Protein AF-A0A7J2RDK0-F1 (afdb_monomer_lite)

Structure (mmCIF, N/CA/C/O backbone):
data_AF-A0A7J2RDK0-F1
#
_entry.id   AF-A0A7J2RDK0-F1
#
loop_
_atom_site.group_PDB
_atom_site.id
_atom_site.type_symbol
_atom_site.label_atom_id
_atom_site.label_alt_id
_atom_site.label_comp_id
_atom_site.label_asym_id
_atom_site.label_entity_id
_atom_site.label_seq_id
_atom_site.pdbx_PDB_ins_code
_atom_site.Cartn_x
_atom_site.Cartn_y
_atom_site.Cartn_z
_atom_site.occupancy
_atom_site.B_iso_or_equiv
_atom_site.auth_seq_id
_atom_site.auth_comp_id
_atom_site.auth_asym_id
_atom_site.auth_atom_id
_atom_site.pdbx_PDB_model_num
ATOM 1 N N . MET A 1 1 ? 34.022 -19.713 -45.533 1.00 55.28 1 MET A N 1
ATOM 2 C CA . MET A 1 1 ? 32.962 -18.963 -44.803 1.00 55.28 1 MET A CA 1
ATOM 3 C C . MET A 1 1 ? 32.979 -19.430 -43.354 1.00 55.28 1 MET A C 1
ATOM 5 O O . MET A 1 1 ? 33.128 -20.631 -43.226 1.00 55.28 1 MET A O 1
ATOM 9 N N . ASN A 1 2 ? 32.887 -18.572 -42.313 1.00 54.62 2 ASN A N 1
ATOM 10 C CA . ASN A 1 2 ? 32.094 -18.869 -41.082 1.00 54.62 2 ASN A CA 1
ATOM 11 C C . ASN A 1 2 ? 32.395 -18.131 -39.758 1.00 54.62 2 ASN A C 1
ATOM 13 O O . ASN A 1 2 ? 31.556 -18.245 -38.876 1.00 54.62 2 ASN A O 1
ATOM 17 N N . LYS A 1 3 ? 33.447 -17.323 -39.557 1.00 48.59 3 LYS A N 1
ATOM 18 C CA . LYS A 1 3 ? 33.569 -16.565 -38.278 1.00 48.59 3 LYS A CA 1
ATOM 19 C C . LYS A 1 3 ? 32.987 -15.151 -38.346 1.00 48.59 3 LYS A C 1
ATOM 21 O O . LYS A 1 3 ? 32.128 -14.798 -37.548 1.00 48.59 3 LYS A O 1
ATOM 26 N N . THR A 1 4 ? 33.337 -14.377 -39.368 1.00 53.00 4 THR A N 1
ATOM 27 C CA . THR A 1 4 ? 32.909 -12.973 -39.505 1.00 53.00 4 THR A CA 1
ATOM 28 C C . THR A 1 4 ? 31.396 -12.833 -39.719 1.00 53.00 4 THR A C 1
ATOM 30 O O . THR A 1 4 ? 30.753 -12.042 -39.042 1.00 53.00 4 THR A O 1
ATOM 33 N N . LYS A 1 5 ? 30.779 -13.663 -40.578 1.00 55.56 5 LYS A N 1
ATOM 34 C CA . LYS A 1 5 ? 29.313 -13.659 -40.788 1.00 55.56 5 LYS A CA 1
ATOM 35 C C . LYS A 1 5 ? 28.523 -14.018 -39.520 1.00 55.56 5 LYS A C 1
ATOM 37 O O . LYS A 1 5 ? 27.437 -13.482 -39.328 1.00 55.56 5 LYS A O 1
ATOM 42 N N . LEU A 1 6 ? 29.058 -14.896 -38.666 1.00 55.66 6 LEU A N 1
ATOM 43 C CA . LEU A 1 6 ? 28.417 -15.292 -37.408 1.00 55.66 6 LEU A CA 1
ATOM 44 C C . LEU A 1 6 ? 28.480 -14.153 -36.380 1.00 55.66 6 LEU A C 1
ATOM 46 O O . LEU A 1 6 ? 27.473 -13.829 -35.761 1.00 55.66 6 LEU A O 1
ATOM 50 N N . VAL A 1 7 ? 29.632 -13.482 -36.284 1.00 60.53 7 VAL A N 1
ATOM 51 C CA . VAL A 1 7 ? 29.826 -12.293 -35.440 1.00 60.53 7 VAL A CA 1
ATOM 52 C C . VAL A 1 7 ? 28.889 -11.162 -35.874 1.00 60.53 7 VAL A C 1
ATOM 54 O O . VAL A 1 7 ? 28.137 -10.658 -35.050 1.00 60.53 7 VAL A O 1
ATOM 57 N N . PHE A 1 8 ? 28.822 -10.827 -37.167 1.00 56.91 8 PHE A N 1
ATOM 58 C CA . PHE A 1 8 ? 27.897 -9.799 -37.670 1.00 56.91 8 PHE A CA 1
ATOM 59 C C . PHE A 1 8 ? 26.417 -10.153 -37.454 1.00 56.91 8 PHE A C 1
ATOM 61 O O . PHE A 1 8 ? 25.617 -9.267 -37.156 1.00 56.91 8 PHE A O 1
ATOM 68 N N . LYS A 1 9 ? 26.037 -11.432 -37.575 1.00 56.91 9 LYS A N 1
ATOM 69 C CA . LYS A 1 9 ? 24.666 -11.886 -37.298 1.00 56.91 9 LYS A CA 1
ATOM 70 C C . LYS A 1 9 ? 24.323 -11.747 -35.811 1.00 56.91 9 LYS A C 1
ATOM 72 O O . LYS A 1 9 ? 23.253 -11.235 -35.499 1.00 56.91 9 LYS A O 1
ATOM 77 N N . ASN A 1 10 ? 25.247 -12.111 -34.920 1.00 61.16 10 ASN A N 1
ATOM 78 C CA . ASN A 1 10 ? 25.082 -11.978 -33.470 1.00 61.16 10 ASN A CA 1
ATOM 79 C C . ASN A 1 10 ? 25.040 -10.506 -33.026 1.00 61.16 10 ASN A C 1
ATOM 81 O O . ASN A 1 10 ? 24.170 -10.140 -32.244 1.00 61.16 10 ASN A O 1
ATOM 85 N N . PHE A 1 11 ? 25.892 -9.643 -33.589 1.00 55.75 11 PHE A N 1
ATOM 86 C CA . PHE A 1 11 ? 25.853 -8.197 -33.339 1.00 55.75 11 PHE A CA 1
ATOM 87 C C . PHE A 1 11 ? 24.542 -7.560 -33.812 1.00 55.75 11 PHE A C 1
ATOM 89 O O . PHE A 1 11 ? 23.949 -6.752 -33.101 1.00 55.75 11 PHE A O 1
ATOM 96 N N . LYS A 1 12 ? 24.058 -7.932 -35.003 1.00 55.06 12 LYS A N 1
ATOM 97 C CA . LYS A 1 12 ? 22.795 -7.409 -35.540 1.00 55.06 12 LYS A CA 1
ATOM 98 C C . LYS A 1 12 ? 21.593 -7.858 -34.702 1.00 55.06 12 LYS A C 1
ATOM 100 O O . LYS A 1 12 ? 20.704 -7.046 -34.476 1.00 55.06 12 LYS A O 1
ATOM 105 N N . LEU A 1 13 ? 21.600 -9.103 -34.211 1.00 61.53 13 LEU A N 1
ATOM 106 C CA . LEU A 1 13 ? 20.587 -9.642 -33.294 1.00 61.53 13 LEU A CA 1
ATOM 107 C C . LEU A 1 13 ? 20.572 -8.893 -31.951 1.00 61.53 13 LEU A C 1
ATOM 109 O O . LEU A 1 13 ? 19.517 -8.404 -31.549 1.00 61.53 13 LEU A O 1
ATOM 113 N N . GLN A 1 14 ? 21.739 -8.710 -31.321 1.00 63.31 14 GLN A N 1
ATOM 114 C CA . GLN A 1 14 ? 21.875 -7.941 -30.073 1.00 63.31 14 GLN A CA 1
ATOM 115 C C . GLN A 1 14 ? 21.410 -6.486 -30.234 1.00 63.31 14 GLN A C 1
ATOM 117 O O . GLN A 1 14 ? 20.754 -5.929 -29.356 1.00 63.31 14 GLN A O 1
ATOM 122 N N . PHE A 1 15 ? 21.694 -5.870 -31.384 1.00 65.19 15 PHE A N 1
ATOM 123 C CA . PHE A 1 15 ? 21.261 -4.506 -31.677 1.00 65.19 15 PHE A CA 1
ATOM 124 C C . PHE A 1 15 ? 19.735 -4.392 -31.825 1.00 65.19 15 PHE A C 1
ATOM 126 O O . PHE A 1 15 ? 19.128 -3.474 -31.272 1.00 65.19 15 PHE A O 1
ATOM 133 N N . THR A 1 16 ? 19.094 -5.336 -32.524 1.00 74.19 16 THR A N 1
ATOM 134 C CA . THR A 1 16 ? 17.625 -5.365 -32.655 1.00 74.19 16 THR A CA 1
ATOM 135 C C . THR A 1 16 ? 16.916 -5.640 -31.329 1.00 74.19 16 THR A C 1
ATOM 137 O O . THR A 1 16 ? 15.866 -5.057 -31.060 1.00 74.19 16 THR A O 1
ATOM 140 N N . GLU A 1 17 ? 17.504 -6.475 -30.473 1.00 77.88 17 GLU A N 1
ATOM 141 C CA . GLU A 1 17 ? 16.974 -6.788 -29.143 1.00 77.88 17 GLU A CA 1
ATOM 142 C C . GLU A 1 17 ? 17.035 -5.564 -28.217 1.00 77.88 17 GLU A C 1
ATOM 144 O O . GLU A 1 17 ? 16.026 -5.178 -27.624 1.00 77.88 17 GLU A O 1
ATOM 149 N N . GLN A 1 18 ? 18.168 -4.855 -28.200 1.00 81.94 18 GLN A N 1
ATOM 150 C CA . GLN A 1 18 ? 18.330 -3.619 -27.433 1.00 81.94 18 GLN A CA 1
ATOM 151 C C . GLN A 1 18 ? 17.344 -2.518 -27.863 1.00 81.94 18 GLN A C 1
ATOM 153 O O . GLN A 1 18 ? 16.815 -1.782 -27.024 1.00 81.94 18 GLN A O 1
ATOM 158 N N . GLN A 1 19 ? 17.083 -2.386 -29.167 1.00 84.12 19 GLN A N 1
ATOM 159 C CA . GLN A 1 19 ? 16.097 -1.433 -29.685 1.00 84.12 19 GLN A CA 1
ATOM 160 C C . GLN A 1 19 ? 14.670 -1.788 -29.249 1.00 84.12 19 GLN A C 1
ATOM 162 O O . GLN A 1 19 ? 13.913 -0.894 -28.865 1.00 84.12 19 GLN A O 1
ATOM 167 N N . SER A 1 20 ? 14.323 -3.077 -29.263 1.00 88.56 20 SER A N 1
ATOM 168 C CA . SER A 1 20 ? 13.027 -3.573 -28.790 1.00 88.56 20 SER A CA 1
ATOM 169 C C . SER A 1 20 ? 12.815 -3.276 -27.299 1.00 88.56 20 SER A C 1
ATOM 171 O O . SER A 1 20 ? 11.800 -2.685 -26.923 1.00 88.56 20 SER A O 1
ATOM 173 N N . ILE A 1 21 ? 13.819 -3.570 -26.462 1.00 91.06 21 ILE A N 1
ATOM 174 C CA . ILE A 1 21 ? 13.803 -3.286 -25.017 1.00 91.06 21 ILE A CA 1
ATOM 175 C C . ILE A 1 21 ? 13.585 -1.791 -24.753 1.00 91.06 21 ILE A C 1
ATOM 177 O O . ILE A 1 21 ? 12.704 -1.408 -23.981 1.00 91.06 21 ILE A O 1
ATOM 181 N N . ASN A 1 22 ? 14.354 -0.928 -25.424 1.00 90.81 22 ASN A N 1
ATOM 182 C CA . ASN A 1 22 ? 14.239 0.520 -25.247 1.00 90.81 22 ASN A CA 1
ATOM 183 C C . ASN A 1 22 ? 12.854 1.041 -25.651 1.00 90.81 22 ASN A C 1
ATOM 185 O O . ASN A 1 22 ? 12.295 1.893 -24.958 1.00 90.81 22 ASN A O 1
ATOM 189 N N . ARG A 1 23 ? 12.277 0.514 -26.740 1.00 92.94 23 ARG A N 1
ATOM 190 C CA . ARG A 1 23 ? 10.922 0.870 -27.173 1.00 92.94 23 ARG A CA 1
ATOM 191 C C . ARG A 1 23 ? 9.878 0.474 -26.128 1.00 92.94 23 ARG A C 1
ATOM 193 O O . ARG A 1 23 ? 9.060 1.316 -25.762 1.00 92.94 23 ARG A O 1
ATOM 200 N N . ARG A 1 24 ? 9.955 -0.748 -25.590 1.00 95.38 24 ARG A N 1
ATOM 201 C CA . ARG A 1 24 ? 9.033 -1.216 -24.544 1.00 95.38 24 ARG A CA 1
ATOM 202 C C . ARG A 1 24 ? 9.137 -0.377 -23.270 1.00 95.38 24 ARG A C 1
ATOM 204 O O . ARG A 1 24 ? 8.117 -0.004 -22.705 1.00 95.38 24 ARG A O 1
ATOM 211 N N . ILE A 1 25 ? 10.347 0.003 -22.853 1.00 94.19 25 ILE A N 1
ATOM 212 C CA . ILE A 1 25 ? 10.546 0.889 -21.691 1.00 94.19 25 ILE A CA 1
ATOM 213 C C . ILE A 1 25 ? 9.884 2.258 -21.911 1.00 94.19 25 ILE A C 1
ATOM 215 O O . ILE A 1 25 ? 9.277 2.794 -20.987 1.00 94.19 25 ILE A O 1
ATOM 219 N N . ILE A 1 26 ? 9.970 2.835 -23.116 1.00 93.69 26 ILE A N 1
ATOM 220 C CA . ILE A 1 26 ? 9.307 4.113 -23.433 1.00 93.69 26 ILE A CA 1
ATOM 221 C C . ILE A 1 26 ? 7.782 3.983 -23.323 1.00 93.69 26 ILE A C 1
ATOM 223 O O . ILE A 1 26 ? 7.129 4.879 -22.788 1.00 93.69 26 ILE A O 1
ATOM 227 N N . GLU A 1 27 ? 7.214 2.882 -23.812 1.00 94.56 27 GLU A N 1
ATOM 228 C CA . GLU A 1 27 ? 5.778 2.596 -23.711 1.00 94.56 27 GLU A CA 1
ATOM 229 C C . GLU A 1 27 ? 5.349 2.435 -22.245 1.00 94.56 27 GLU A C 1
ATOM 231 O O . GLU A 1 27 ? 4.444 3.134 -21.797 1.00 94.56 27 GLU A O 1
ATOM 236 N N . LEU A 1 28 ? 6.084 1.642 -21.461 1.00 95.06 28 LEU A N 1
ATOM 237 C CA . LEU A 1 28 ? 5.843 1.446 -20.027 1.00 95.06 28 LEU A CA 1
ATOM 238 C C . LEU A 1 28 ? 5.907 2.754 -19.226 1.00 95.06 28 LEU A C 1
ATOM 240 O O . LEU A 1 28 ? 5.077 2.992 -18.352 1.00 95.06 28 LEU A O 1
ATOM 244 N N . LYS A 1 29 ? 6.854 3.647 -19.537 1.00 93.12 29 LYS A N 1
ATOM 245 C CA . LYS A 1 29 ? 6.918 4.975 -18.904 1.00 93.12 29 LYS A CA 1
ATOM 246 C C . LYS A 1 29 ? 5.670 5.810 -19.195 1.00 93.12 29 LYS A C 1
ATOM 248 O O . LYS A 1 29 ? 5.183 6.495 -18.301 1.00 93.12 29 LYS A O 1
ATOM 253 N N . LYS A 1 30 ? 5.136 5.743 -20.419 1.00 91.69 30 LYS A N 1
ATOM 254 C CA . LYS A 1 30 ? 3.881 6.424 -20.781 1.00 91.69 30 LYS A CA 1
ATOM 255 C C . LYS A 1 30 ? 2.670 5.801 -20.093 1.00 91.69 30 LYS A C 1
ATOM 257 O O . LYS A 1 30 ? 1.781 6.535 -19.685 1.00 91.69 30 LYS A O 1
ATOM 262 N N . GLU A 1 31 ? 2.628 4.477 -19.956 1.00 92.06 31 GLU A N 1
ATOM 263 C CA . GLU A 1 31 ? 1.584 3.793 -19.181 1.00 92.06 31 GLU A CA 1
ATOM 264 C C . GLU A 1 31 ? 1.624 4.244 -17.711 1.00 92.06 31 GLU A C 1
ATOM 266 O O . GLU A 1 31 ? 0.595 4.581 -17.129 1.00 92.06 31 GLU A O 1
ATOM 271 N N . PHE A 1 32 ? 2.825 4.339 -17.129 1.00 90.88 32 PHE A N 1
ATOM 272 C CA . PHE A 1 32 ? 3.013 4.747 -15.739 1.00 90.88 32 PHE A CA 1
ATOM 273 C C . PHE A 1 32 ? 2.443 6.140 -15.437 1.00 90.88 32 PHE A C 1
ATOM 275 O O . PHE A 1 32 ? 1.763 6.318 -14.426 1.00 90.88 32 PHE A O 1
ATOM 282 N N . THR A 1 33 ? 2.680 7.124 -16.311 1.00 86.25 33 THR A N 1
ATOM 283 C CA . THR A 1 33 ? 2.221 8.509 -16.098 1.00 86.25 33 THR A CA 1
ATOM 284 C C . THR A 1 33 ? 0.702 8.672 -16.175 1.00 86.25 33 THR A C 1
ATOM 286 O O . THR A 1 33 ? 0.181 9.700 -15.747 1.00 86.25 33 THR A O 1
ATOM 289 N N . GLN A 1 34 ? -0.023 7.665 -16.673 1.00 86.62 34 GLN A N 1
ATOM 290 C CA . GLN A 1 34 ? -1.487 7.659 -16.721 1.00 86.62 34 GLN A CA 1
ATOM 291 C C . GLN A 1 34 ? -2.131 7.163 -15.418 1.00 86.62 34 GLN A C 1
ATOM 293 O O . GLN A 1 34 ? -3.340 7.323 -15.233 1.00 86.62 34 GLN A O 1
ATOM 298 N N . PHE A 1 35 ? -1.369 6.547 -14.509 1.00 84.88 35 PHE A N 1
ATOM 299 C CA . PHE A 1 35 ? -1.933 5.996 -13.281 1.00 84.88 35 PHE A CA 1
ATOM 300 C C . PHE A 1 35 ? -2.123 7.044 -12.182 1.00 84.88 35 PHE A C 1
ATOM 302 O O . PHE A 1 35 ? -1.279 7.902 -11.931 1.00 84.88 35 PHE A O 1
ATOM 309 N N . THR A 1 36 ? -3.228 6.907 -11.450 1.00 72.62 36 THR A N 1
ATOM 310 C CA . THR A 1 36 ? -3.443 7.575 -10.163 1.00 72.62 36 THR A CA 1
ATOM 311 C C . THR A 1 36 ? -2.815 6.762 -9.029 1.00 72.62 36 THR A C 1
ATOM 313 O O . THR A 1 36 ? -2.697 5.539 -9.118 1.00 72.62 36 THR A O 1
ATOM 316 N N . SER A 1 37 ? -2.488 7.417 -7.909 1.00 67.75 37 SER A N 1
ATOM 317 C CA . SER A 1 37 ? -1.852 6.799 -6.727 1.00 67.75 37 SER A CA 1
ATOM 318 C C . SER A 1 37 ? -2.633 5.640 -6.084 1.00 67.75 37 SER A C 1
ATOM 320 O O . SER A 1 37 ? -2.096 4.930 -5.237 1.00 67.75 37 SER A O 1
ATOM 322 N N . SER A 1 38 ? -3.891 5.441 -6.474 1.00 70.50 38 SER A N 1
ATOM 323 C CA . SER A 1 38 ? -4.773 4.371 -6.008 1.00 70.50 38 SER A CA 1
ATOM 324 C C . SER A 1 38 ? -4.600 3.030 -6.731 1.00 70.50 38 SER A C 1
ATOM 326 O O . SER A 1 38 ? -5.209 2.060 -6.300 1.00 70.50 38 SER A O 1
ATOM 328 N N . ARG A 1 39 ? -3.813 2.951 -7.815 1.00 82.44 39 ARG A N 1
ATOM 329 C CA . ARG A 1 39 ? -3.640 1.735 -8.641 1.00 82.44 39 ARG A CA 1
ATOM 330 C C . ARG A 1 39 ? -2.263 1.094 -8.448 1.00 82.44 39 ARG A C 1
ATOM 332 O O . ARG A 1 39 ? -1.512 0.908 -9.408 1.00 82.44 39 ARG A O 1
ATOM 339 N N . ILE A 1 40 ? -1.909 0.781 -7.206 1.00 90.19 40 ILE A N 1
ATOM 340 C CA . ILE A 1 40 ? -0.545 0.384 -6.830 1.00 90.19 40 ILE A CA 1
ATOM 341 C C . ILE A 1 40 ? -0.087 -0.885 -7.549 1.00 90.19 40 ILE A C 1
ATOM 343 O O . ILE A 1 40 ? 1.051 -0.930 -8.000 1.00 90.19 40 ILE A O 1
ATOM 347 N N . GLY A 1 41 ? -0.941 -1.894 -7.701 1.00 91.12 41 GLY A N 1
ATOM 348 C CA . GLY A 1 41 ? -0.590 -3.148 -8.362 1.00 91.12 41 GLY A CA 1
ATOM 349 C C . GLY A 1 41 ? -0.292 -2.977 -9.845 1.00 91.12 41 GLY A C 1
ATOM 350 O O . GLY A 1 41 ? 0.649 -3.577 -10.362 1.00 91.12 41 GLY A O 1
ATOM 351 N N . LEU A 1 42 ? -1.024 -2.093 -10.530 1.00 90.69 42 LEU A N 1
ATOM 352 C CA . LEU A 1 42 ? -0.724 -1.733 -11.918 1.00 90.69 42 LEU A CA 1
ATOM 353 C C . LEU A 1 42 ? 0.595 -0.967 -12.020 1.00 90.69 42 LEU A C 1
ATOM 355 O O . LEU A 1 42 ? 1.439 -1.317 -12.844 1.00 90.69 42 LEU A O 1
ATOM 359 N N . MET A 1 43 ? 0.800 0.017 -11.141 1.00 93.88 43 MET A N 1
ATOM 360 C CA . MET A 1 43 ? 2.062 0.752 -11.061 1.00 93.88 43 MET A CA 1
ATOM 361 C C . MET A 1 43 ? 3.233 -0.201 -10.793 1.00 93.88 43 MET A C 1
ATOM 363 O O . MET A 1 43 ? 4.246 -0.124 -11.478 1.00 93.88 43 MET A O 1
ATOM 367 N N . TYR A 1 44 ? 3.085 -1.132 -9.848 1.00 95.56 44 TYR A N 1
ATOM 368 C CA . TYR A 1 44 ? 4.102 -2.125 -9.517 1.00 95.56 44 TYR A CA 1
ATOM 369 C C . TYR A 1 44 ? 4.450 -2.989 -10.723 1.00 95.56 44 TYR A C 1
ATOM 371 O O . TYR A 1 44 ? 5.627 -3.079 -11.049 1.00 95.56 44 TYR A O 1
ATOM 379 N N . ARG A 1 45 ? 3.460 -3.549 -11.431 1.00 95.00 45 ARG A N 1
ATOM 380 C CA . ARG A 1 45 ? 3.708 -4.370 -12.630 1.00 95.00 45 ARG A CA 1
ATOM 381 C C . ARG A 1 45 ? 4.517 -3.622 -13.687 1.00 95.00 45 ARG A C 1
ATOM 383 O O . ARG A 1 45 ? 5.485 -4.172 -14.203 1.00 95.00 45 ARG A O 1
ATOM 390 N N . VAL A 1 46 ? 4.161 -2.367 -13.959 1.00 95.44 46 VAL A N 1
ATOM 391 C CA . VAL A 1 46 ? 4.871 -1.530 -14.936 1.00 95.44 46 VAL A CA 1
ATOM 392 C C . VAL A 1 46 ? 6.296 -1.219 -14.479 1.00 95.44 46 VAL A C 1
ATOM 394 O O . VAL A 1 46 ? 7.241 -1.399 -15.245 1.00 95.44 46 VAL A O 1
ATOM 397 N N . LEU A 1 47 ? 6.481 -0.788 -13.228 1.00 95.56 47 LEU A N 1
ATOM 398 C CA . LEU A 1 47 ? 7.811 -0.468 -12.699 1.00 95.56 47 LEU A CA 1
ATOM 399 C C . LEU A 1 47 ? 8.715 -1.704 -12.611 1.00 95.56 47 LEU A C 1
ATOM 401 O O . LEU A 1 47 ? 9.902 -1.622 -12.917 1.00 95.56 47 LEU A O 1
ATOM 405 N N . ASP A 1 48 ? 8.160 -2.842 -12.208 1.00 97.00 48 ASP A N 1
ATOM 406 C CA . ASP A 1 48 ? 8.863 -4.116 -12.117 1.00 97.00 48 ASP A CA 1
ATOM 407 C C . ASP A 1 48 ? 9.284 -4.633 -13.502 1.00 97.00 48 ASP A C 1
ATOM 409 O O . ASP A 1 48 ? 10.409 -5.104 -13.670 1.00 97.00 48 ASP A O 1
ATOM 413 N N . GLU A 1 49 ? 8.436 -4.465 -14.523 1.00 96.94 49 GLU A N 1
ATOM 414 C CA . GLU A 1 49 ? 8.797 -4.777 -15.909 1.00 96.94 49 GLU A CA 1
ATOM 415 C C . GLU A 1 49 ? 9.937 -3.876 -16.411 1.00 96.94 49 GLU A C 1
ATOM 417 O O . GLU A 1 49 ? 10.907 -4.382 -16.976 1.00 96.94 49 GLU A O 1
ATOM 422 N N . ILE A 1 50 ? 9.892 -2.562 -16.139 1.00 95.88 50 ILE A N 1
ATOM 423 C CA . ILE A 1 50 ? 10.997 -1.646 -16.481 1.00 95.88 50 ILE A CA 1
ATOM 424 C C . ILE A 1 50 ? 12.302 -2.112 -15.826 1.00 95.88 50 ILE A C 1
ATOM 426 O O . ILE A 1 50 ? 13.335 -2.169 -16.496 1.00 95.88 50 ILE A O 1
ATOM 430 N N . VAL A 1 51 ? 12.271 -2.458 -14.534 1.00 96.50 51 VAL A N 1
ATOM 431 C CA . VAL A 1 51 ? 13.456 -2.934 -13.804 1.00 96.50 51 VAL A CA 1
ATOM 432 C C . VAL A 1 51 ? 14.000 -4.215 -14.430 1.00 96.50 51 VAL A C 1
ATOM 434 O O . VAL A 1 51 ? 15.194 -4.268 -14.726 1.00 96.50 51 VAL A O 1
ATOM 437 N N . ARG A 1 52 ? 13.147 -5.210 -14.707 1.00 96.50 52 ARG A N 1
ATOM 438 C CA . ARG A 1 52 ? 13.560 -6.471 -15.345 1.00 96.50 52 ARG A CA 1
ATOM 439 C C . ARG A 1 52 ? 14.183 -6.244 -16.723 1.00 96.50 52 ARG A C 1
ATOM 441 O O . ARG A 1 52 ? 15.241 -6.797 -17.012 1.00 96.50 52 ARG A O 1
ATOM 448 N N . LEU A 1 53 ? 13.584 -5.387 -17.548 1.00 95.62 53 LEU A N 1
ATOM 449 C CA . LEU A 1 53 ? 14.114 -5.027 -18.867 1.00 95.62 53 LEU A CA 1
ATOM 450 C C . LEU A 1 53 ? 15.466 -4.307 -18.773 1.00 95.62 53 LEU A C 1
ATOM 452 O O . LEU A 1 53 ? 16.390 -4.602 -19.527 1.00 95.62 53 LEU A O 1
ATOM 456 N N . LYS A 1 54 ? 15.627 -3.389 -17.815 1.00 94.38 54 LYS A N 1
ATOM 457 C CA . LYS A 1 54 ? 16.912 -2.718 -17.576 1.00 94.38 54 LYS A CA 1
ATOM 458 C C . LYS A 1 54 ? 17.975 -3.695 -17.083 1.00 94.38 54 LYS A C 1
ATOM 460 O O . LYS A 1 54 ? 19.112 -3.598 -17.539 1.00 94.38 54 LYS A O 1
ATOM 465 N N . GLN A 1 55 ? 17.611 -4.655 -16.234 1.00 95.25 55 GLN A N 1
ATOM 466 C CA . GLN A 1 55 ? 18.519 -5.681 -15.711 1.00 95.25 55 GLN A CA 1
ATOM 467 C C . GLN A 1 55 ? 19.093 -6.604 -16.789 1.00 95.25 55 GLN A C 1
ATOM 469 O O . GLN A 1 55 ? 20.230 -7.047 -16.651 1.00 95.25 55 GLN A O 1
ATOM 474 N N . GLN A 1 56 ? 18.376 -6.819 -17.897 1.00 92.31 56 GLN A N 1
ATOM 475 C CA . GLN A 1 56 ? 18.908 -7.550 -19.058 1.00 92.31 56 GLN A CA 1
ATOM 476 C C . GLN A 1 56 ? 20.126 -6.853 -19.686 1.00 92.31 56 GLN A C 1
ATOM 478 O O . GLN A 1 56 ? 20.985 -7.505 -20.269 1.00 92.31 56 GLN A O 1
ATOM 483 N N . THR A 1 57 ? 20.214 -5.527 -19.547 1.00 88.12 57 THR A N 1
ATOM 484 C CA . THR A 1 57 ? 21.273 -4.693 -20.148 1.00 88.12 57 THR A CA 1
ATOM 485 C C . THR A 1 57 ? 22.290 -4.196 -19.118 1.00 88.12 57 THR A C 1
ATOM 487 O O . THR A 1 57 ? 23.457 -3.978 -19.432 1.00 88.12 57 THR A O 1
ATOM 490 N N . ASN A 1 58 ? 21.855 -4.036 -17.869 1.00 90.88 58 ASN A N 1
ATOM 491 C CA . ASN A 1 58 ? 22.653 -3.644 -16.719 1.00 90.88 58 ASN A CA 1
ATOM 492 C C . ASN A 1 58 ? 22.189 -4.460 -15.501 1.00 90.88 58 ASN A C 1
ATOM 494 O O . ASN A 1 58 ? 21.266 -4.026 -14.807 1.00 90.88 58 ASN A O 1
ATOM 498 N N . PRO A 1 59 ? 22.838 -5.598 -15.195 1.00 92.94 59 PRO A N 1
ATOM 499 C CA . PRO A 1 59 ? 22.440 -6.479 -14.093 1.00 92.94 59 PRO A CA 1
ATOM 500 C C . PRO A 1 59 ? 22.364 -5.799 -12.718 1.00 92.94 59 PRO A C 1
ATOM 502 O O . PRO A 1 59 ? 21.634 -6.257 -11.845 1.00 92.94 59 PRO A O 1
ATOM 505 N N . ASN A 1 60 ? 23.075 -4.682 -12.526 1.00 93.50 60 ASN A N 1
ATOM 506 C CA . ASN A 1 60 ? 23.089 -3.921 -11.274 1.00 93.50 60 ASN A CA 1
ATOM 507 C C . ASN A 1 60 ? 21.959 -2.881 -11.175 1.00 93.50 60 ASN A C 1
ATOM 509 O O . ASN A 1 60 ? 21.909 -2.112 -10.212 1.00 93.50 60 ASN A O 1
ATOM 513 N N . TYR A 1 61 ? 21.066 -2.806 -12.165 1.00 94.25 61 TYR A N 1
ATOM 514 C CA . TYR A 1 61 ? 19.940 -1.882 -12.128 1.00 94.25 61 TYR A CA 1
ATOM 515 C C . TYR A 1 61 ? 18.975 -2.270 -10.999 1.00 94.25 61 TYR A C 1
ATOM 517 O O . TYR A 1 61 ? 18.414 -3.367 -10.982 1.00 94.25 61 TYR A O 1
ATOM 525 N N . ALA A 1 62 ? 18.778 -1.362 -10.044 1.00 93.12 62 ALA A N 1
ATOM 526 C CA . ALA A 1 62 ? 17.939 -1.586 -8.873 1.00 93.12 62 ALA A CA 1
ATOM 527 C C . ALA A 1 62 ? 16.606 -0.831 -9.005 1.00 93.12 62 ALA A C 1
ATOM 529 O O . ALA A 1 62 ? 16.565 0.217 -9.647 1.00 93.12 62 ALA A O 1
ATOM 530 N N . PRO A 1 63 ? 15.530 -1.256 -8.316 1.00 93.81 63 PRO A N 1
ATOM 531 C CA . PRO A 1 63 ? 14.268 -0.511 -8.288 1.00 93.81 63 PRO A CA 1
ATOM 532 C C . PRO A 1 63 ? 14.422 0.972 -7.931 1.00 93.81 63 PRO A C 1
ATOM 534 O O . PRO A 1 63 ? 13.757 1.830 -8.499 1.00 93.81 63 PRO A O 1
ATOM 537 N N . ARG A 1 64 ? 15.347 1.305 -7.022 1.00 92.31 64 ARG A N 1
ATOM 538 C CA . ARG A 1 64 ? 15.624 2.696 -6.633 1.00 92.31 64 ARG A CA 1
ATOM 539 C C . ARG A 1 64 ? 16.183 3.543 -7.784 1.00 92.31 64 ARG A C 1
ATOM 541 O O . ARG A 1 64 ? 16.008 4.754 -7.766 1.00 92.31 64 ARG A O 1
ATOM 548 N N . SER A 1 65 ? 16.809 2.929 -8.789 1.00 93.62 65 SER A N 1
ATOM 549 C CA . SER A 1 65 ? 17.346 3.628 -9.961 1.00 93.62 65 SER A CA 1
ATOM 550 C C . SER A 1 65 ? 16.262 4.311 -10.801 1.00 93.62 65 SER A C 1
ATOM 552 O O . SER A 1 65 ? 16.581 5.254 -11.520 1.00 93.62 65 SER A O 1
ATOM 554 N N . LEU A 1 66 ? 14.992 3.908 -10.654 1.00 93.06 66 LEU A N 1
ATOM 555 C CA . LEU A 1 66 ? 13.839 4.552 -11.294 1.00 93.06 66 LEU A CA 1
ATOM 556 C C . LEU A 1 66 ? 13.680 6.035 -10.910 1.00 93.06 66 LEU A C 1
ATOM 558 O O . LEU A 1 66 ? 13.107 6.796 -11.680 1.00 93.06 66 LEU A O 1
ATOM 562 N N . GLU A 1 67 ? 14.212 6.465 -9.760 1.00 91.75 67 GLU A N 1
ATOM 563 C CA . GLU A 1 67 ? 14.211 7.876 -9.329 1.00 91.75 67 GLU A CA 1
ATOM 564 C C . GLU A 1 67 ? 14.970 8.784 -10.310 1.00 91.75 67 GLU A C 1
ATOM 566 O O . GLU A 1 67 ? 14.652 9.961 -10.460 1.00 91.75 67 GLU A O 1
ATOM 571 N N . TRP A 1 68 ? 15.955 8.219 -11.011 1.00 88.75 68 TRP A N 1
ATOM 572 C CA . TRP A 1 68 ? 16.806 8.929 -11.964 1.00 88.75 68 TRP A CA 1
ATOM 573 C C . TRP A 1 68 ? 16.345 8.761 -13.412 1.00 88.75 68 TRP A C 1
ATOM 575 O O . TRP A 1 68 ? 16.973 9.286 -14.336 1.00 88.75 68 TRP A O 1
ATOM 585 N N . GLU A 1 69 ? 15.258 8.022 -13.638 1.00 87.62 69 GLU A N 1
ATOM 586 C CA . GLU A 1 69 ? 14.693 7.875 -14.966 1.00 87.62 69 GLU A CA 1
ATOM 587 C C . GLU A 1 69 ? 13.993 9.167 -15.372 1.00 87.62 69 GLU A C 1
ATOM 589 O O . GLU A 1 69 ? 12.997 9.593 -14.781 1.00 87.62 69 GLU A O 1
ATOM 594 N N . LYS A 1 70 ? 14.503 9.766 -16.451 1.00 81.50 70 LYS A N 1
ATOM 595 C CA . LYS A 1 70 ? 13.839 10.891 -17.106 1.00 81.50 70 LYS A CA 1
ATOM 596 C C . LYS A 1 70 ? 12.383 10.526 -17.401 1.00 81.50 70 LYS A C 1
ATOM 598 O O . LYS A 1 70 ? 12.084 9.379 -17.763 1.00 81.50 70 LYS A O 1
ATOM 603 N N . ASP A 1 71 ? 11.520 11.522 -17.232 1.00 83.38 71 ASP A N 1
ATOM 604 C CA . ASP A 1 71 ? 10.094 11.506 -17.577 1.00 83.38 71 ASP A CA 1
ATOM 605 C C . ASP A 1 71 ? 9.180 10.665 -16.668 1.00 83.38 71 ASP A C 1
ATOM 607 O O . ASP A 1 71 ? 7.980 10.597 -16.916 1.00 83.38 71 ASP A O 1
ATOM 611 N N . MET A 1 72 ? 9.699 10.065 -15.588 1.00 83.62 72 MET A N 1
ATOM 612 C CA . MET A 1 72 ? 8.869 9.312 -14.630 1.00 83.62 72 MET A CA 1
ATOM 613 C C . MET A 1 72 ? 8.368 10.146 -13.445 1.00 83.62 72 MET A C 1
ATOM 615 O O . MET A 1 72 ? 7.358 9.786 -12.849 1.00 83.62 72 MET A O 1
ATOM 619 N N . ASN A 1 73 ? 9.057 11.248 -13.111 1.00 85.00 73 ASN A N 1
ATOM 620 C CA . ASN A 1 73 ? 8.736 12.158 -11.999 1.00 85.00 73 ASN A CA 1
ATOM 621 C C . ASN A 1 73 ? 8.270 11.429 -10.719 1.00 85.00 73 ASN A C 1
ATOM 623 O O . ASN A 1 73 ? 7.210 11.720 -10.163 1.00 85.00 73 ASN A O 1
ATOM 627 N N . ILE A 1 74 ? 9.049 10.436 -10.286 1.00 88.50 74 ILE A N 1
ATOM 628 C CA . ILE A 1 74 ? 8.728 9.577 -9.149 1.00 88.50 74 ILE A CA 1
ATOM 629 C C . ILE A 1 74 ? 9.838 9.657 -8.101 1.00 88.50 74 ILE A C 1
A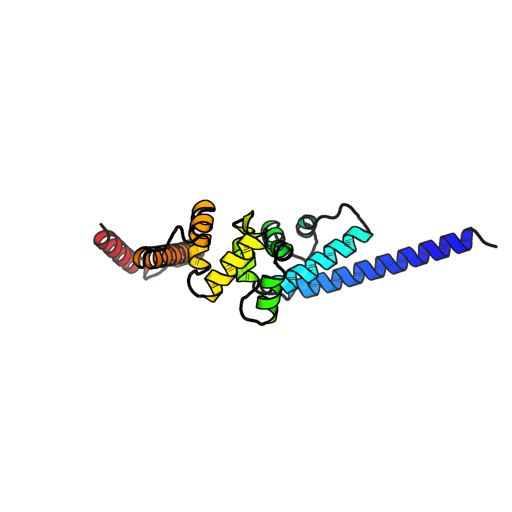TOM 631 O O . ILE A 1 74 ? 11.014 9.479 -8.405 1.00 88.50 74 ILE A O 1
ATOM 635 N N . GLY A 1 75 ? 9.469 9.923 -6.847 1.00 88.94 75 GLY A N 1
ATOM 636 C CA . GLY A 1 75 ? 10.439 10.011 -5.753 1.00 88.94 75 GLY A CA 1
ATOM 637 C C . GLY A 1 75 ? 10.803 8.645 -5.161 1.00 88.94 75 GLY A C 1
ATOM 638 O O . GLY A 1 75 ? 9.987 7.715 -5.172 1.00 88.94 75 GLY A O 1
ATOM 639 N N . ALA A 1 76 ? 11.978 8.541 -4.521 1.00 88.75 76 ALA A N 1
ATOM 640 C CA . ALA A 1 76 ? 12.416 7.331 -3.807 1.00 88.75 76 ALA A CA 1
ATOM 641 C C . ALA A 1 76 ? 11.351 6.742 -2.867 1.00 88.75 76 ALA A C 1
ATOM 643 O O . ALA A 1 76 ? 11.237 5.520 -2.721 1.00 88.75 76 ALA A O 1
ATOM 644 N N . MET A 1 77 ? 10.565 7.602 -2.211 1.00 89.81 77 MET A N 1
ATOM 645 C CA . MET A 1 77 ? 9.548 7.145 -1.271 1.00 89.81 77 MET A CA 1
ATOM 646 C C . MET A 1 77 ? 8.366 6.464 -1.956 1.00 89.81 77 MET A C 1
ATOM 648 O O . MET A 1 77 ? 7.909 5.421 -1.491 1.00 89.81 77 MET A O 1
ATOM 652 N N . GLN A 1 78 ? 7.918 7.013 -3.084 1.00 90.50 78 GLN A N 1
ATOM 653 C CA . GLN A 1 78 ? 6.850 6.426 -3.888 1.00 90.50 78 GLN A CA 1
ATOM 654 C C . GLN A 1 78 ? 7.292 5.090 -4.485 1.00 90.50 78 GLN A C 1
ATOM 656 O O . GLN A 1 78 ? 6.535 4.128 -4.415 1.00 90.50 78 GLN A O 1
ATOM 661 N N . ILE A 1 79 ? 8.537 4.993 -4.969 1.00 93.38 79 ILE A N 1
ATOM 662 C CA . ILE A 1 79 ? 9.114 3.724 -5.444 1.00 93.38 79 ILE A CA 1
ATOM 663 C C . ILE A 1 79 ? 9.049 2.670 -4.337 1.00 93.38 79 ILE A C 1
ATOM 665 O O . ILE A 1 79 ? 8.494 1.592 -4.534 1.00 93.38 79 ILE A O 1
ATOM 669 N N . ARG A 1 80 ? 9.567 2.982 -3.141 1.00 92.56 80 ARG A N 1
ATOM 670 C CA . ARG A 1 80 ? 9.541 2.046 -2.005 1.00 92.56 80 ARG A CA 1
ATOM 671 C C . ARG A 1 80 ? 8.123 1.616 -1.632 1.00 92.56 80 ARG A C 1
ATOM 673 O O . ARG A 1 80 ? 7.919 0.461 -1.265 1.00 92.56 80 ARG A O 1
ATOM 680 N N . TYR A 1 81 ? 7.169 2.537 -1.701 1.00 92.56 81 TYR A N 1
ATOM 681 C CA . TYR A 1 81 ? 5.772 2.247 -1.419 1.00 92.56 81 TYR A CA 1
ATOM 682 C C . TYR A 1 81 ? 5.161 1.311 -2.469 1.00 92.56 81 TYR A C 1
ATOM 684 O O . TYR A 1 81 ? 4.619 0.274 -2.105 1.00 92.56 81 TYR A O 1
ATOM 692 N N . ILE A 1 82 ? 5.335 1.594 -3.761 1.00 94.50 82 ILE A N 1
ATOM 693 C CA . ILE A 1 82 ? 4.799 0.763 -4.851 1.00 94.50 82 ILE A CA 1
ATOM 694 C C . ILE A 1 82 ? 5.407 -0.642 -4.829 1.00 94.50 82 ILE A C 1
ATOM 696 O O . ILE A 1 82 ? 4.686 -1.634 -4.876 1.00 94.50 82 ILE A O 1
ATOM 700 N N . PHE A 1 83 ? 6.725 -0.745 -4.647 1.00 95.56 83 PHE A N 1
ATOM 701 C CA . PHE A 1 83 ? 7.413 -2.032 -4.506 1.00 95.56 83 PHE A CA 1
ATOM 702 C C . PHE A 1 83 ? 7.070 -2.769 -3.206 1.00 95.56 83 PHE A C 1
ATOM 704 O O . PHE A 1 83 ? 7.564 -3.870 -2.985 1.00 95.56 83 PHE A O 1
ATOM 711 N N . THR A 1 84 ? 6.221 -2.218 -2.336 1.00 95.00 84 THR A N 1
ATOM 712 C CA . THR A 1 84 ? 5.662 -2.993 -1.224 1.00 95.00 84 THR A CA 1
ATOM 713 C C . THR A 1 84 ? 4.671 -4.053 -1.717 1.00 95.00 84 THR A C 1
ATOM 715 O O . THR A 1 84 ? 4.519 -5.085 -1.068 1.00 95.00 84 THR A O 1
ATOM 718 N N . HIS A 1 85 ? 4.082 -3.863 -2.901 1.00 95.38 85 HIS A N 1
ATOM 719 C CA . HIS A 1 85 ? 3.172 -4.823 -3.526 1.00 95.38 85 HIS A CA 1
ATOM 720 C C . HIS A 1 85 ? 3.795 -6.219 -3.718 1.00 95.38 85 HIS A C 1
ATOM 722 O O . HIS A 1 85 ? 3.090 -7.220 -3.651 1.00 95.38 85 HIS A O 1
ATOM 728 N N . GLN A 1 86 ? 5.119 -6.315 -3.890 1.00 95.19 86 GLN A N 1
ATOM 729 C CA . GLN A 1 86 ? 5.817 -7.603 -4.026 1.00 95.19 86 GLN A CA 1
ATOM 730 C C . GLN A 1 86 ? 5.704 -8.504 -2.780 1.00 95.19 86 GLN A C 1
ATOM 732 O O . GLN A 1 86 ? 5.984 -9.693 -2.859 1.00 95.19 86 GLN A O 1
ATOM 737 N N . TYR A 1 87 ? 5.333 -7.938 -1.624 1.00 95.81 87 TYR A N 1
ATOM 738 C CA . TYR A 1 87 ? 5.176 -8.661 -0.359 1.00 95.81 87 TYR A CA 1
ATOM 739 C C . TYR A 1 87 ? 3.716 -9.044 -0.068 1.00 95.81 87 TYR A C 1
ATOM 741 O O . TYR A 1 87 ? 3.388 -9.387 1.066 1.00 95.81 87 TYR A O 1
ATOM 749 N N . LEU A 1 88 ? 2.806 -8.919 -1.038 1.00 95.50 88 LEU A N 1
ATOM 750 C CA . LEU A 1 88 ? 1.437 -9.400 -0.868 1.00 95.50 88 LEU A CA 1
ATOM 751 C C . LEU A 1 88 ? 1.408 -10.933 -0.851 1.00 95.50 88 LEU A C 1
ATOM 753 O O . LEU A 1 88 ? 1.913 -11.581 -1.766 1.00 95.50 88 LEU A O 1
ATOM 757 N N . SER A 1 89 ? 0.788 -11.517 0.176 1.00 95.75 89 SER A N 1
ATOM 758 C CA . SER A 1 89 ? 0.505 -12.950 0.232 1.00 95.75 89 SER A CA 1
ATOM 759 C C . SER A 1 89 ? -0.472 -13.334 -0.869 1.00 95.75 89 SER A C 1
ATOM 761 O O . SER A 1 89 ? -1.313 -12.533 -1.284 1.00 95.75 89 SER A O 1
ATOM 763 N N . SER A 1 90 ? -0.432 -14.598 -1.288 1.00 95.81 90 SER A N 1
ATOM 764 C CA . SER A 1 90 ? -1.409 -15.148 -2.234 1.00 95.81 90 SER A CA 1
ATOM 765 C C . SER A 1 90 ? -2.852 -14.958 -1.760 1.00 95.81 90 SER A C 1
ATOM 767 O O . SER A 1 90 ? -3.735 -14.709 -2.573 1.00 95.81 90 SER A O 1
ATOM 769 N N . TYR A 1 91 ? -3.083 -15.016 -0.445 1.00 95.81 91 TYR A N 1
ATOM 770 C CA . TYR A 1 91 ? -4.386 -14.733 0.152 1.00 95.81 91 TYR A CA 1
ATOM 771 C C . TYR A 1 91 ? -4.811 -13.275 -0.064 1.00 95.81 91 TYR A C 1
ATOM 773 O O . TYR A 1 91 ? -5.902 -13.023 -0.566 1.00 95.81 91 TYR A O 1
ATOM 781 N N . SER A 1 92 ? -3.923 -12.318 0.227 1.00 94.75 92 SER A N 1
ATOM 782 C CA . SER A 1 92 ? -4.194 -10.892 0.004 1.00 94.75 92 SER A CA 1
ATOM 783 C C . SER A 1 92 ? -4.421 -10.583 -1.477 1.00 94.75 92 SER A C 1
ATOM 785 O O . SER A 1 92 ? -5.346 -9.848 -1.806 1.00 94.75 92 SER A O 1
ATOM 787 N N . MET A 1 93 ? -3.606 -11.157 -2.371 1.00 93.94 93 MET A N 1
ATOM 788 C CA . MET A 1 93 ? -3.753 -10.979 -3.821 1.00 93.94 93 MET A CA 1
ATOM 789 C C . MET A 1 93 ? -5.104 -11.493 -4.315 1.00 93.94 93 MET A C 1
ATOM 791 O O . MET A 1 93 ? -5.799 -10.762 -5.010 1.00 93.94 93 MET A O 1
ATOM 795 N N . LYS A 1 94 ? -5.525 -12.686 -3.876 1.00 95.06 94 LYS A N 1
ATOM 796 C CA . LYS A 1 94 ? -6.839 -13.234 -4.230 1.00 95.06 94 LYS A CA 1
ATOM 797 C C . LYS A 1 94 ? -7.977 -12.299 -3.813 1.00 95.06 94 LYS A C 1
ATOM 799 O O . LYS A 1 94 ? -8.859 -12.019 -4.608 1.00 95.06 94 LYS A O 1
ATOM 804 N N . LEU A 1 95 ? -7.939 -11.773 -2.589 1.00 93.69 95 LEU A N 1
ATOM 805 C CA . LEU A 1 95 ? -8.977 -10.861 -2.096 1.00 93.69 95 LEU A CA 1
ATOM 806 C C . LEU A 1 95 ? -8.996 -9.511 -2.830 1.00 93.69 95 LEU A C 1
ATOM 808 O O . LEU A 1 95 ? -10.048 -8.880 -2.918 1.00 93.69 95 LEU A O 1
ATOM 812 N N . ILE A 1 96 ? -7.845 -9.059 -3.337 1.00 91.75 96 ILE A N 1
ATOM 813 C CA . ILE A 1 96 ? -7.748 -7.873 -4.198 1.00 91.75 96 ILE A CA 1
ATOM 814 C C . ILE A 1 96 ? -8.365 -8.162 -5.567 1.00 91.75 96 ILE A C 1
ATOM 816 O O . ILE A 1 96 ? -9.148 -7.350 -6.058 1.00 91.75 96 ILE A O 1
ATOM 820 N N . ASP A 1 97 ? -8.047 -9.314 -6.160 1.00 91.56 97 ASP A N 1
ATOM 821 C CA . ASP A 1 97 ? -8.598 -9.743 -7.449 1.00 91.56 97 ASP A CA 1
ATOM 822 C C . ASP A 1 97 ? -10.123 -9.946 -7.369 1.00 91.56 97 ASP A C 1
ATOM 824 O O . ASP A 1 97 ? -10.849 -9.536 -8.275 1.00 91.56 97 ASP A O 1
ATOM 828 N N . ASP A 1 98 ? -10.615 -10.473 -6.243 1.00 93.00 98 ASP A N 1
ATOM 829 C CA . ASP A 1 98 ? -12.043 -10.627 -5.933 1.00 93.00 98 ASP A CA 1
ATOM 830 C C . ASP A 1 98 ? -12.729 -9.283 -5.581 1.00 93.00 98 ASP A C 1
ATOM 832 O O . ASP A 1 98 ? -13.943 -9.229 -5.380 1.00 93.00 98 ASP A O 1
ATOM 836 N N . GLY A 1 99 ? -11.976 -8.179 -5.485 1.00 89.38 99 GLY A N 1
ATOM 837 C CA . GLY A 1 99 ? -12.498 -6.837 -5.202 1.00 89.38 99 GLY A CA 1
ATOM 838 C C . GLY A 1 99 ? -12.960 -6.607 -3.758 1.00 89.38 99 GLY A C 1
ATOM 839 O O . GLY A 1 99 ? -13.635 -5.615 -3.481 1.00 89.38 99 GLY A O 1
ATOM 840 N N . LEU A 1 100 ? -12.603 -7.497 -2.828 1.00 90.00 100 LEU A N 1
ATOM 841 C CA . LEU A 1 100 ? -13.000 -7.421 -1.417 1.00 90.00 100 LEU A CA 1
ATOM 842 C C . LEU A 1 100 ? -12.156 -6.419 -0.623 1.00 90.00 100 LEU A C 1
ATOM 844 O O . LEU A 1 100 ? -12.635 -5.818 0.339 1.00 90.00 100 LEU A O 1
ATOM 848 N N . ILE A 1 101 ? -10.903 -6.220 -1.031 1.00 89.00 101 ILE A N 1
ATOM 849 C CA . ILE A 1 101 ? -9.994 -5.220 -0.463 1.00 89.00 101 ILE A CA 1
ATOM 850 C C . ILE A 1 101 ? -9.228 -4.508 -1.580 1.00 89.00 101 ILE A C 1
ATOM 852 O O . ILE A 1 101 ? -9.081 -5.027 -2.681 1.00 89.00 101 ILE A O 1
ATOM 856 N N . THR A 1 102 ? -8.694 -3.320 -1.296 1.00 87.75 102 THR A N 1
ATOM 857 C CA . THR A 1 102 ? -7.801 -2.627 -2.234 1.00 87.75 102 THR A CA 1
ATOM 858 C C . THR A 1 102 ? -6.335 -2.932 -1.933 1.00 87.75 102 THR A C 1
ATOM 860 O O . THR A 1 102 ? -5.931 -3.070 -0.778 1.00 87.75 102 THR A O 1
ATOM 863 N N . ASP A 1 103 ? -5.500 -2.955 -2.966 1.00 88.06 103 ASP A N 1
ATOM 864 C CA . ASP A 1 103 ? -4.042 -3.067 -2.842 1.00 88.06 103 ASP A CA 1
ATOM 865 C C . ASP A 1 103 ? -3.435 -1.984 -1.928 1.00 88.06 103 ASP A C 1
ATOM 867 O O . ASP A 1 103 ? -2.609 -2.277 -1.062 1.00 88.06 103 ASP A O 1
ATOM 871 N N . SER A 1 104 ? -3.899 -0.741 -2.057 1.00 86.62 104 SER A N 1
ATOM 872 C CA . SER A 1 104 ? -3.504 0.416 -1.245 1.00 86.62 104 SER A CA 1
ATOM 873 C C . SER A 1 104 ? -3.742 0.229 0.246 1.00 86.62 104 SER A C 1
ATOM 875 O O . SER A 1 104 ? -2.930 0.687 1.051 1.00 86.62 104 SER A O 1
ATOM 877 N N . THR A 1 105 ? -4.803 -0.486 0.615 1.00 83.06 105 THR A N 1
ATOM 878 C CA . THR A 1 105 ? -5.142 -0.769 2.011 1.00 83.06 105 THR A CA 1
ATOM 879 C C . THR A 1 105 ? -4.044 -1.574 2.690 1.00 83.06 105 THR A C 1
ATOM 881 O O . THR A 1 105 ? -3.513 -1.172 3.728 1.00 83.06 105 THR A O 1
ATOM 884 N N . ILE A 1 106 ? -3.662 -2.689 2.074 1.00 88.94 106 ILE A N 1
ATOM 885 C CA . ILE A 1 106 ? -2.707 -3.623 2.664 1.00 88.94 106 ILE A CA 1
ATOM 886 C C . ILE A 1 106 ? -1.270 -3.151 2.435 1.00 88.94 106 ILE A C 1
ATOM 888 O O . ILE A 1 106 ? -0.464 -3.188 3.366 1.00 88.94 106 ILE A O 1
ATOM 892 N N . CYS A 1 107 ? -0.949 -2.609 1.255 1.00 92.19 107 CYS A N 1
ATOM 893 C CA . CYS A 1 107 ? 0.387 -2.084 0.965 1.00 92.19 107 CYS A CA 1
ATOM 894 C C . CYS A 1 107 ? 0.795 -0.975 1.939 1.00 92.19 107 CYS A C 1
ATOM 896 O O . CYS A 1 107 ? 1.951 -0.935 2.353 1.00 92.19 107 CYS A O 1
ATOM 898 N N . PHE A 1 108 ? -0.135 -0.109 2.356 1.00 90.00 108 PHE A N 1
ATOM 899 C CA . PHE A 1 108 ? 0.139 0.910 3.373 1.00 90.00 108 PHE A CA 1
ATOM 900 C C . PHE A 1 108 ? 0.587 0.304 4.704 1.00 90.00 108 PHE A C 1
ATOM 902 O O . PHE A 1 108 ? 1.588 0.742 5.279 1.00 90.00 108 PHE A O 1
ATOM 909 N N . LEU A 1 109 ? -0.112 -0.732 5.170 1.00 90.94 109 LEU A N 1
ATOM 910 C CA . LEU A 1 109 ? 0.216 -1.393 6.428 1.00 90.94 109 LEU A CA 1
ATOM 911 C C . L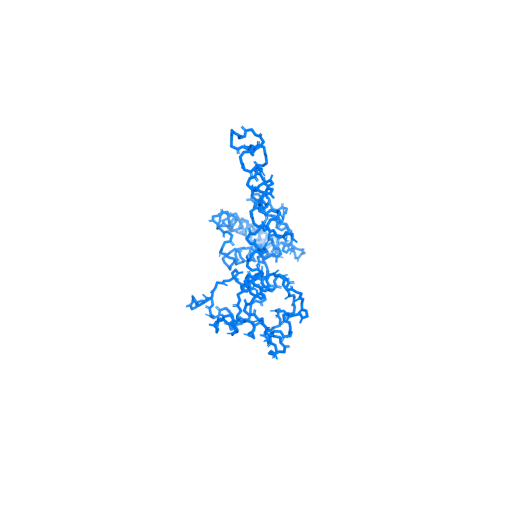EU A 1 109 ? 1.554 -2.128 6.342 1.00 90.94 109 LEU A C 1
ATOM 913 O O . LEU A 1 109 ? 2.389 -1.938 7.219 1.00 90.94 109 LEU A O 1
ATOM 917 N N . ILE A 1 110 ? 1.817 -2.880 5.270 1.00 93.94 110 ILE A N 1
ATOM 918 C CA . ILE A 1 110 ? 3.114 -3.557 5.077 1.00 93.94 110 ILE A CA 1
ATOM 919 C C . ILE A 1 110 ? 4.265 -2.549 4.990 1.00 93.94 110 ILE A C 1
ATOM 921 O O . ILE A 1 110 ? 5.358 -2.776 5.517 1.00 93.94 110 ILE A O 1
ATOM 925 N N . PHE A 1 111 ? 4.039 -1.434 4.294 1.00 92.81 111 PHE A N 1
ATOM 926 C CA . PHE A 1 111 ? 5.053 -0.407 4.104 1.00 92.81 111 PHE A CA 1
ATOM 927 C C . PHE A 1 111 ? 5.474 0.196 5.447 1.00 92.81 111 PHE A C 1
ATOM 929 O O . PHE A 1 111 ? 6.667 0.411 5.682 1.00 92.81 111 PHE A O 1
ATOM 936 N N . ARG A 1 112 ? 4.498 0.420 6.334 1.00 90.19 112 ARG A N 1
ATOM 937 C CA . ARG A 1 112 ? 4.717 0.935 7.685 1.00 90.19 112 ARG A CA 1
ATOM 938 C C . ARG A 1 112 ? 5.276 -0.127 8.635 1.00 90.19 112 ARG A C 1
ATOM 940 O O . ARG A 1 112 ? 6.220 0.154 9.368 1.00 90.19 112 ARG A O 1
ATOM 947 N N . PHE A 1 113 ? 4.736 -1.342 8.598 1.00 92.94 113 PHE A N 1
ATOM 948 C CA . PHE A 1 113 ? 5.044 -2.422 9.532 1.00 92.94 113 PHE A CA 1
ATOM 949 C C . PHE A 1 113 ? 5.657 -3.610 8.795 1.00 92.94 113 PHE A C 1
ATOM 951 O O . PHE A 1 113 ? 4.964 -4.484 8.278 1.00 92.94 113 PHE A O 1
ATOM 958 N N . LYS A 1 114 ? 6.992 -3.670 8.777 1.00 92.88 114 LYS A N 1
ATOM 959 C CA . LYS A 1 114 ? 7.737 -4.670 7.993 1.00 92.88 114 LYS A CA 1
ATOM 960 C C . LYS A 1 114 ? 7.424 -6.122 8.367 1.00 92.88 114 LYS A C 1
ATOM 962 O O . LYS A 1 114 ? 7.569 -6.982 7.508 1.00 92.88 114 LYS A O 1
ATOM 967 N N . PHE A 1 115 ? 6.998 -6.396 9.601 1.00 95.06 115 PHE A N 1
ATOM 968 C CA . PHE A 1 115 ? 6.619 -7.752 10.014 1.00 95.06 115 PHE A CA 1
ATOM 969 C C . PHE A 1 115 ? 5.373 -8.269 9.269 1.00 95.06 115 PHE A C 1
ATOM 971 O O . PHE A 1 115 ? 5.223 -9.469 9.100 1.00 95.06 115 PHE A O 1
ATOM 978 N N . LEU A 1 116 ? 4.524 -7.381 8.729 1.00 95.25 116 LEU A N 1
ATOM 979 C CA . LEU A 1 116 ? 3.378 -7.754 7.886 1.00 95.25 116 LEU A CA 1
ATOM 980 C C . LEU A 1 116 ? 3.781 -8.235 6.481 1.00 95.25 116 LEU A C 1
ATOM 982 O O . LEU A 1 116 ? 2.913 -8.508 5.660 1.00 95.25 116 LEU A O 1
ATOM 986 N N . ARG A 1 117 ? 5.081 -8.312 6.171 1.00 95.06 117 ARG A N 1
ATOM 987 C CA . ARG A 1 117 ? 5.582 -9.003 4.969 1.00 95.06 117 ARG A CA 1
ATOM 988 C C . ARG A 1 117 ? 5.538 -10.521 5.124 1.00 95.06 117 ARG A C 1
ATOM 990 O O . ARG A 1 117 ? 5.618 -11.233 4.131 1.00 95.06 117 ARG A O 1
ATOM 997 N N . GLU A 1 118 ? 5.462 -11.007 6.358 1.00 95.62 118 GLU A N 1
ATOM 998 C CA . GLU A 1 118 ? 5.286 -12.423 6.650 1.00 95.62 118 GLU A CA 1
ATOM 999 C C . GLU A 1 118 ? 3.808 -12.801 6.440 1.00 95.62 118 GLU A C 1
ATOM 1001 O O . GLU A 1 118 ? 2.931 -12.166 7.042 1.00 95.62 118 GLU A O 1
ATOM 1006 N N . PRO A 1 119 ? 3.504 -13.835 5.628 1.00 95.12 119 PRO A N 1
ATOM 1007 C CA . PRO A 1 119 ? 2.127 -14.189 5.284 1.00 95.12 119 PRO A CA 1
ATOM 1008 C C . PRO A 1 119 ? 1.221 -14.460 6.490 1.00 95.12 119 PRO A C 1
ATOM 1010 O O . PRO A 1 119 ? 0.048 -14.107 6.453 1.00 95.12 119 PRO A O 1
ATOM 1013 N N . GLU A 1 120 ? 1.751 -15.042 7.570 1.00 94.81 120 GLU A N 1
ATOM 1014 C CA . GLU A 1 120 ? 0.980 -15.308 8.792 1.00 94.81 120 GLU A CA 1
ATOM 1015 C C . GLU A 1 120 ? 0.378 -14.018 9.372 1.00 94.81 120 GLU A C 1
ATOM 1017 O O . GLU A 1 120 ? -0.829 -13.926 9.604 1.00 94.81 120 GLU A O 1
ATOM 1022 N N . TRP A 1 121 ? 1.211 -12.995 9.571 1.00 95.25 121 TRP A N 1
ATOM 1023 C CA . TRP A 1 121 ? 0.779 -11.717 10.132 1.00 95.25 121 TRP A CA 1
ATOM 1024 C C . TR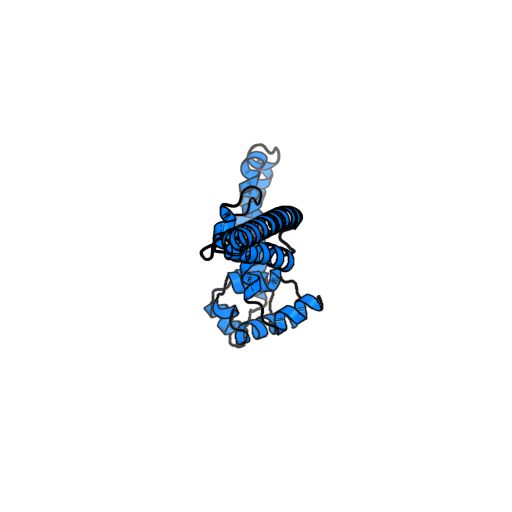P A 1 121 ? -0.091 -10.924 9.165 1.00 95.25 121 TRP A C 1
ATOM 1026 O O . TRP A 1 121 ? -1.034 -10.246 9.580 1.00 95.25 121 TRP A O 1
ATOM 1036 N N . GLN A 1 122 ? 0.216 -11.019 7.875 1.00 94.75 122 GLN A N 1
ATOM 1037 C CA . GLN A 1 122 ? -0.558 -10.367 6.834 1.00 94.75 122 GLN A CA 1
ATOM 1038 C C . GLN A 1 122 ? -1.983 -10.918 6.747 1.00 94.75 122 GLN A C 1
ATOM 1040 O O . GLN A 1 122 ? -2.939 -10.151 6.674 1.00 94.75 122 GLN A O 1
ATOM 1045 N N . ASN A 1 123 ? -2.144 -12.238 6.806 1.00 94.94 123 ASN A N 1
ATOM 1046 C CA . ASN A 1 123 ? -3.462 -12.857 6.749 1.00 94.94 123 ASN A CA 1
ATOM 1047 C C . ASN A 1 123 ? -4.290 -12.470 7.984 1.00 94.94 123 ASN A C 1
ATOM 1049 O O . ASN A 1 123 ? -5.423 -12.027 7.831 1.00 94.94 123 ASN A O 1
ATOM 1053 N N . LYS A 1 124 ? -3.687 -12.474 9.185 1.00 94.62 124 LYS A N 1
ATOM 1054 C CA . LYS A 1 124 ? -4.344 -12.005 10.421 1.00 94.62 124 LYS A CA 1
ATOM 1055 C C . LYS A 1 124 ? -4.861 -10.566 10.314 1.00 94.62 124 LYS A C 1
ATOM 1057 O O . LYS A 1 124 ? -5.982 -10.283 10.737 1.00 94.62 124 LYS A O 1
ATOM 1062 N N . VAL A 1 125 ? -4.066 -9.636 9.767 1.00 92.88 125 VAL A N 1
ATOM 1063 C CA . VAL A 1 125 ? -4.514 -8.236 9.618 1.00 92.88 125 VAL A CA 1
ATOM 1064 C C . VAL A 1 125 ? -5.628 -8.107 8.579 1.00 92.88 125 VAL A C 1
ATOM 1066 O O . VAL A 1 125 ? -6.566 -7.340 8.786 1.00 92.88 125 VAL A O 1
ATOM 1069 N N . VAL A 1 126 ? -5.565 -8.884 7.498 1.00 93.31 126 VAL A N 1
ATOM 1070 C CA . VAL A 1 126 ? -6.603 -8.916 6.462 1.00 93.31 126 VAL A CA 1
ATOM 1071 C C . VAL A 1 126 ? -7.916 -9.470 7.016 1.00 93.31 126 VAL A C 1
ATOM 1073 O O . VAL A 1 126 ? -8.955 -8.840 6.832 1.00 93.31 126 VAL A O 1
ATOM 1076 N N . ASP A 1 127 ? -7.876 -10.574 7.762 1.00 93.50 127 ASP A N 1
ATOM 1077 C CA . ASP A 1 127 ? -9.066 -11.190 8.359 1.00 93.50 127 ASP A CA 1
ATOM 1078 C C . ASP A 1 127 ? -9.764 -10.232 9.329 1.00 93.50 127 ASP A C 1
ATOM 1080 O O . ASP A 1 127 ? -10.977 -10.029 9.261 1.00 93.50 127 ASP A O 1
ATOM 1084 N N . LYS A 1 128 ? -8.991 -9.551 10.182 1.00 91.50 128 LYS A N 1
ATOM 1085 C CA . LYS A 1 128 ? -9.529 -8.532 11.094 1.00 91.50 128 LYS A CA 1
ATOM 1086 C C . LYS A 1 128 ? -10.112 -7.329 10.358 1.00 91.50 128 LYS A C 1
ATOM 1088 O O . LYS A 1 128 ? -11.088 -6.740 10.829 1.00 91.50 128 LYS A O 1
ATOM 1093 N N . PHE A 1 129 ? -9.527 -6.944 9.224 1.00 90.62 129 PHE A N 1
ATOM 1094 C CA . PHE A 1 129 ? -10.047 -5.859 8.394 1.00 90.62 129 PHE A CA 1
ATOM 1095 C C . PHE A 1 129 ? -11.380 -6.248 7.744 1.00 90.62 129 PHE A C 1
ATOM 1097 O O . PHE A 1 129 ? -12.345 -5.492 7.845 1.00 90.62 129 PHE A O 1
ATOM 1104 N N . LEU A 1 130 ? -11.462 -7.447 7.158 1.00 91.06 130 LEU A N 1
ATOM 1105 C CA . LEU A 1 130 ? -12.690 -7.988 6.564 1.00 91.06 130 LEU A CA 1
ATOM 1106 C C . LEU A 1 130 ? -13.808 -8.163 7.598 1.00 91.06 130 LEU A C 1
ATOM 1108 O O . LEU A 1 130 ? -14.962 -7.855 7.317 1.00 91.06 130 LEU A O 1
ATOM 1112 N N . ALA A 1 131 ? -13.461 -8.579 8.818 1.00 90.56 131 ALA A N 1
ATOM 1113 C CA . ALA A 1 131 ? -14.398 -8.680 9.934 1.00 90.56 131 ALA A CA 1
ATOM 1114 C C . ALA A 1 131 ? -14.843 -7.312 10.498 1.00 90.56 131 ALA A C 1
ATOM 1116 O O . ALA A 1 131 ? -15.633 -7.261 11.438 1.00 90.56 131 ALA A O 1
ATOM 1117 N N . GLY A 1 132 ? -14.312 -6.193 9.987 1.00 86.62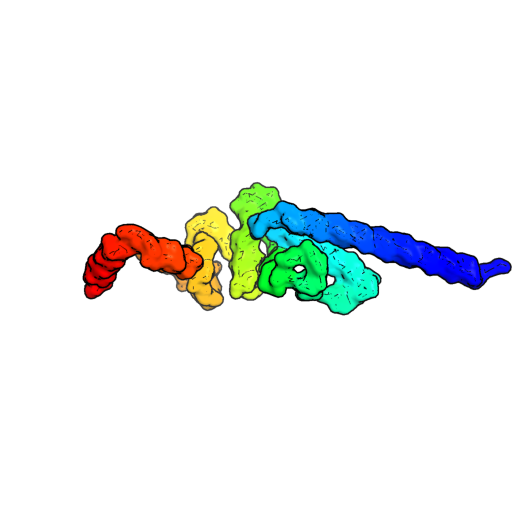 132 GLY A N 1
ATOM 1118 C CA . GLY A 1 132 ? -14.619 -4.847 10.478 1.00 86.62 132 GLY A CA 1
ATOM 1119 C C . GLY A 1 132 ? -14.069 -4.545 11.878 1.00 86.62 132 GLY A C 1
ATOM 1120 O O . GLY A 1 132 ? -14.438 -3.534 12.478 1.00 86.62 132 GLY A O 1
ATOM 1121 N N . GLN A 1 133 ? -13.179 -5.395 12.400 1.00 86.38 133 GLN A N 1
ATOM 1122 C CA . GLN A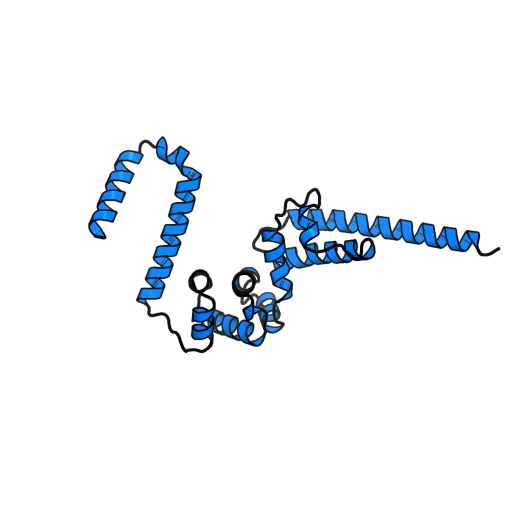 1 133 ? -12.574 -5.238 13.726 1.00 86.38 133 GLN A CA 1
ATOM 1123 C C . GLN A 1 133 ? -11.509 -4.141 13.743 1.00 86.38 133 GLN A C 1
ATOM 1125 O O . GLN A 1 133 ? -11.251 -3.544 14.787 1.00 86.38 133 GLN A O 1
ATOM 1130 N N . ILE A 1 134 ? -10.899 -3.859 12.590 1.00 85.69 134 ILE A N 1
ATOM 1131 C CA . ILE A 1 134 ? -9.879 -2.821 12.438 1.00 85.69 134 ILE A CA 1
ATOM 1132 C C . ILE A 1 134 ? -10.149 -1.962 11.204 1.00 85.69 134 ILE A C 1
ATOM 1134 O O . ILE A 1 134 ? -10.733 -2.406 10.218 1.00 85.69 134 ILE A O 1
ATOM 1138 N N . ARG A 1 135 ? -9.663 -0.719 11.234 1.00 84.00 135 ARG A N 1
ATOM 1139 C CA . ARG A 1 135 ? -9.599 0.170 10.068 1.00 84.00 135 ARG A CA 1
ATOM 1140 C C . ARG A 1 135 ? -8.157 0.603 9.855 1.00 84.00 135 ARG A C 1
ATOM 1142 O O . ARG A 1 135 ? -7.453 0.876 10.824 1.00 84.00 135 ARG A O 1
ATOM 1149 N N . ILE A 1 136 ? -7.746 0.786 8.600 1.00 80.62 136 ILE A N 1
ATOM 1150 C CA . ILE A 1 136 ? -6.404 1.303 8.251 1.00 80.62 136 ILE A CA 1
ATOM 1151 C C . ILE A 1 136 ? -6.114 2.604 8.993 1.00 80.62 136 ILE A C 1
ATOM 1153 O O . ILE A 1 136 ? -4.997 2.843 9.434 1.00 80.62 136 ILE A O 1
ATOM 1157 N N . SER A 1 137 ? -7.133 3.455 9.137 1.00 76.69 137 SER A N 1
ATOM 1158 C CA . SER A 1 137 ? -7.013 4.730 9.832 1.00 76.69 137 SER A CA 1
ATOM 1159 C C . SER A 1 137 ? -6.673 4.605 11.310 1.00 76.69 137 SER A C 1
ATOM 1161 O O . SER A 1 137 ? -6.152 5.566 11.856 1.00 76.69 137 SER A O 1
ATOM 1163 N N . TRP A 1 138 ? -6.996 3.479 11.944 1.00 81.25 138 TRP A N 1
ATOM 1164 C CA . TRP A 1 138 ? -6.624 3.201 13.329 1.00 81.25 138 TRP A CA 1
ATOM 1165 C C . TRP A 1 138 ? -5.204 2.651 13.368 1.00 81.25 138 TRP A C 1
ATOM 1167 O O . TRP A 1 138 ? -4.343 3.199 14.045 1.00 81.25 138 TRP A O 1
ATOM 1177 N N . CYS A 1 139 ? -4.924 1.652 12.529 1.00 83.62 139 CYS A N 1
ATOM 1178 C CA . CYS A 1 139 ? -3.601 1.046 12.424 1.00 83.62 139 CYS A CA 1
ATOM 1179 C C . CYS A 1 139 ? -2.514 2.042 11.979 1.00 83.62 139 CYS A C 1
ATOM 1181 O O . CYS A 1 139 ? -1.343 1.839 12.286 1.00 83.62 139 CYS A O 1
ATOM 1183 N N . SER A 1 140 ? -2.870 3.125 11.273 1.00 77.19 140 SER A N 1
ATOM 1184 C CA . SER A 1 140 ? -1.916 4.154 10.841 1.00 77.19 140 SER A CA 1
ATOM 1185 C C . SER A 1 140 ? -1.287 4.930 11.990 1.00 77.19 140 SER A C 1
ATOM 1187 O O . SER A 1 140 ? -0.229 5.509 11.781 1.00 77.19 140 SER A O 1
ATOM 1189 N N . GLU A 1 141 ? -1.896 4.934 13.173 1.00 77.50 141 GLU A N 1
ATOM 1190 C CA . GLU A 1 141 ? -1.390 5.668 14.339 1.00 77.50 141 GLU A CA 1
ATOM 1191 C C . GLU A 1 141 ? -0.725 4.753 15.371 1.00 77.50 141 GLU A C 1
ATOM 1193 O O . GLU A 1 141 ? -0.090 5.235 16.300 1.00 77.50 141 GLU A O 1
ATOM 1198 N N . MET A 1 142 ? -0.819 3.437 15.184 1.00 83.75 142 MET A N 1
ATOM 1199 C CA . MET A 1 142 ? -0.285 2.461 16.127 1.00 83.75 142 MET A CA 1
ATOM 1200 C C . MET A 1 142 ? 1.224 2.255 15.947 1.00 83.75 142 MET A C 1
ATOM 1202 O O . MET A 1 142 ? 1.792 2.421 14.853 1.00 83.75 142 MET A O 1
ATOM 1206 N N . THR A 1 143 ? 1.864 1.856 17.039 1.00 87.44 143 THR A N 1
ATOM 1207 C CA . THR A 1 143 ? 3.205 1.273 17.076 1.00 87.44 143 THR A CA 1
ATOM 1208 C C . THR A 1 143 ? 3.185 -0.161 16.547 1.00 87.44 143 THR A C 1
ATOM 1210 O O . THR A 1 143 ? 2.136 -0.779 16.344 1.00 87.44 143 THR A O 1
ATOM 1213 N N . GLN A 1 144 ? 4.371 -0.712 16.299 1.00 90.06 144 GLN A N 1
ATOM 1214 C CA . GLN A 1 144 ? 4.490 -2.083 15.818 1.00 90.06 144 GLN A CA 1
ATOM 1215 C C . GLN A 1 144 ? 3.992 -3.094 16.863 1.00 90.06 144 GLN A C 1
ATOM 1217 O O . GLN A 1 144 ? 3.333 -4.075 16.518 1.00 90.06 144 GLN A O 1
ATOM 1222 N N . GLU A 1 145 ? 4.303 -2.850 18.131 1.00 89.56 145 GLU A N 1
ATOM 1223 C CA . GLU A 1 145 ? 3.963 -3.691 19.274 1.00 89.56 145 GLU A CA 1
ATOM 1224 C C . GLU A 1 145 ? 2.451 -3.714 19.506 1.00 89.56 145 GLU A C 1
ATOM 1226 O O . GLU A 1 145 ? 1.872 -4.792 19.639 1.00 89.56 145 GLU A O 1
ATOM 1231 N N . GLU A 1 146 ? 1.789 -2.556 19.456 1.00 89.00 146 GLU A N 1
ATOM 1232 C CA . GLU A 1 146 ? 0.334 -2.467 19.619 1.00 89.00 146 GLU A CA 1
ATOM 1233 C C . GLU A 1 146 ? -0.409 -3.224 18.515 1.00 89.00 146 GLU A C 1
ATOM 1235 O O . GLU A 1 146 ? -1.368 -3.940 18.801 1.00 89.00 146 GLU A O 1
ATOM 1240 N N . ILE A 1 147 ? 0.044 -3.141 17.256 1.00 90.50 147 ILE A N 1
ATOM 1241 C CA . ILE A 1 147 ? -0.570 -3.935 16.181 1.00 90.50 147 ILE A CA 1
ATOM 1242 C C . ILE A 1 147 ? -0.358 -5.419 16.432 1.00 90.50 147 ILE A C 1
ATOM 1244 O O . ILE A 1 147 ? -1.298 -6.191 16.288 1.00 90.50 147 ILE A O 1
ATOM 1248 N N . LYS A 1 148 ? 0.839 -5.848 16.839 1.00 91.06 148 LYS A N 1
ATOM 1249 C CA . LYS A 1 148 ? 1.063 -7.263 17.161 1.00 91.06 148 LYS A CA 1
ATOM 1250 C C . LYS A 1 148 ? 0.144 -7.741 18.284 1.00 91.06 148 LYS A C 1
ATOM 1252 O O . LYS A 1 148 ? -0.369 -8.853 18.194 1.00 91.06 148 LYS A O 1
ATOM 1257 N N . LEU A 1 149 ? -0.090 -6.934 19.317 1.00 90.81 149 LEU A N 1
ATOM 1258 C CA . LEU A 1 149 ? -1.035 -7.283 20.380 1.00 90.81 149 LEU A CA 1
ATOM 1259 C C . LEU A 1 149 ? -2.475 -7.358 19.853 1.00 90.81 149 LEU A C 1
ATOM 1261 O O . LEU A 1 149 ? -3.164 -8.337 20.131 1.00 90.81 149 LEU A O 1
ATOM 1265 N N . LEU A 1 150 ? -2.890 -6.390 19.030 1.00 89.06 150 LEU A N 1
ATOM 1266 C CA . LEU A 1 150 ? -4.215 -6.346 18.399 1.00 89.06 150 LEU A CA 1
ATOM 1267 C C . LEU A 1 150 ? -4.463 -7.562 17.498 1.00 89.06 150 LEU A C 1
ATOM 1269 O O . LEU A 1 150 ? -5.538 -8.154 17.525 1.00 89.06 150 LEU A O 1
ATOM 1273 N N . LEU A 1 151 ? -3.461 -7.965 16.713 1.00 91.31 151 LEU A N 1
ATOM 1274 C CA . LEU A 1 151 ? -3.543 -9.126 15.823 1.00 91.31 151 LEU A CA 1
ATOM 1275 C C . LEU A 1 151 ? -3.580 -10.466 16.568 1.00 91.31 151 LEU A C 1
ATOM 1277 O O . LEU A 1 151 ? -3.976 -11.460 15.971 1.00 91.31 151 LEU A O 1
ATOM 1281 N N . ASN A 1 152 ? -3.179 -10.496 17.841 1.00 91.50 152 ASN A N 1
ATOM 1282 C CA . ASN A 1 152 ? -3.231 -11.686 18.695 1.00 91.50 152 ASN A CA 1
ATOM 1283 C C . ASN A 1 152 ? -4.364 -11.630 19.730 1.00 91.50 152 ASN A C 1
ATOM 1285 O O . ASN A 1 152 ? -4.301 -12.364 20.713 1.00 91.50 152 ASN A O 1
ATOM 1289 N N . ASP A 1 153 ? -5.337 -10.729 19.565 1.00 87.81 153 ASP A N 1
ATOM 1290 C CA . ASP A 1 153 ? -6.474 -10.568 20.486 1.00 87.81 153 ASP A CA 1
ATOM 1291 C C . ASP A 1 153 ? -6.063 -10.233 21.933 1.00 87.81 153 ASP A C 1
ATOM 1293 O O . ASP A 1 153 ? -6.805 -10.457 22.884 1.00 87.81 153 ASP A O 1
ATOM 1297 N N . LYS A 1 154 ? -4.863 -9.664 22.110 1.00 86.62 154 LYS A N 1
ATOM 1298 C CA . LYS A 1 154 ? -4.330 -9.207 23.407 1.00 86.62 154 LYS A CA 1
ATOM 1299 C C . LYS A 1 154 ? -4.513 -7.708 23.630 1.00 86.62 154 LYS A C 1
ATOM 1301 O O . LYS A 1 154 ? -4.061 -7.176 24.640 1.00 86.62 154 LYS A O 1
ATOM 1306 N N . PHE A 1 155 ? -5.114 -7.024 22.665 1.00 79.69 155 PHE A N 1
ATOM 1307 C CA . PHE A 1 155 ? -5.387 -5.599 22.701 1.00 79.69 155 PHE A CA 1
ATOM 1308 C C . PHE A 1 155 ? -6.708 -5.348 21.986 1.00 79.69 155 PHE A C 1
ATOM 1310 O O . PHE A 1 155 ? -6.880 -5.758 20.838 1.00 79.69 155 PHE A O 1
ATOM 1317 N N . GLU A 1 156 ? -7.629 -4.672 22.660 1.00 72.12 156 GLU A N 1
ATOM 1318 C CA . GLU A 1 156 ? -8.908 -4.275 22.094 1.00 72.12 156 GLU A CA 1
ATOM 1319 C C . GLU A 1 156 ? -9.068 -2.769 22.258 1.00 72.12 156 GLU A C 1
ATOM 1321 O O . GLU A 1 156 ? -8.919 -2.236 23.354 1.00 72.12 156 GLU A O 1
ATOM 1326 N N . PHE A 1 157 ? -9.385 -2.088 21.158 1.00 66.56 157 PHE A N 1
ATOM 1327 C CA . PHE A 1 157 ? -9.736 -0.679 21.219 1.00 66.56 157 PHE A CA 1
ATOM 1328 C C . PHE A 1 157 ? -11.070 -0.511 21.927 1.00 66.56 157 PHE A C 1
ATOM 1330 O O . PHE A 1 157 ? -12.101 -0.946 21.388 1.00 66.56 157 PHE A O 1
ATOM 1337 N N . LYS A 1 158 ? -11.070 0.214 23.045 1.00 72.81 158 LYS A N 1
ATOM 1338 C CA . LYS A 1 158 ? -12.318 0.701 23.624 1.00 72.81 158 LYS A CA 1
ATOM 1339 C C . LYS A 1 158 ? -12.963 1.714 22.674 1.00 72.81 158 LYS A C 1
ATOM 1341 O O . LYS A 1 158 ? -12.306 2.332 21.833 1.00 72.81 158 LYS A O 1
ATOM 1346 N N . LEU A 1 159 ? -14.288 1.823 22.727 1.00 70.31 159 LEU A N 1
ATOM 1347 C CA . LEU A 1 159 ? -15.056 2.612 21.759 1.00 70.31 159 LEU A CA 1
ATOM 1348 C C . LEU A 1 159 ? -14.642 4.100 21.763 1.00 70.31 159 LEU A C 1
ATOM 1350 O O . LEU A 1 159 ? -14.513 4.714 20.705 1.00 70.31 159 LEU A O 1
ATOM 1354 N N . ASP A 1 160 ? -14.382 4.647 22.946 1.00 75.25 160 ASP A N 1
ATOM 1355 C CA . ASP A 1 160 ? -13.860 5.992 23.199 1.00 75.25 160 ASP A CA 1
ATOM 1356 C C . ASP A 1 160 ? -12.486 6.229 22.555 1.00 75.25 160 ASP A C 1
ATOM 1358 O O . ASP A 1 160 ? -12.293 7.242 21.882 1.00 75.25 160 ASP A O 1
ATOM 1362 N N . GLU A 1 161 ? -11.565 5.269 22.646 1.00 74.12 161 GLU A N 1
ATOM 1363 C CA . GLU A 1 161 ? -10.242 5.354 22.009 1.00 74.12 161 GLU A CA 1
ATOM 1364 C C . GLU A 1 161 ? -10.347 5.410 20.475 1.00 74.12 161 GLU A C 1
ATOM 1366 O O . GLU A 1 161 ? -9.614 6.154 19.816 1.00 74.12 161 GLU A O 1
ATOM 1371 N N . ARG A 1 162 ? -11.313 4.688 19.883 1.00 72.38 162 ARG A N 1
ATOM 1372 C CA . ARG A 1 162 ? -11.574 4.736 18.428 1.00 72.38 162 ARG A CA 1
ATOM 1373 C C . ARG A 1 162 ? -12.069 6.113 17.996 1.00 72.38 162 ARG A C 1
ATOM 1375 O O . ARG A 1 162 ? -11.630 6.627 16.961 1.00 72.38 162 ARG A O 1
ATOM 1382 N N . TYR A 1 163 ? -12.977 6.709 18.772 1.00 74.00 163 TYR A N 1
ATOM 1383 C CA . TYR A 1 163 ? -13.466 8.064 18.516 1.00 74.00 163 TYR A CA 1
ATOM 1384 C C . TYR A 1 163 ? -12.350 9.094 18.674 1.00 74.00 163 TYR A C 1
ATOM 1386 O O . TYR A 1 163 ? -12.201 9.962 17.809 1.00 74.00 163 TYR A O 1
ATOM 1394 N N . PHE A 1 164 ? -11.523 8.951 19.710 1.00 78.25 164 PHE A N 1
ATOM 1395 C CA . PHE A 1 164 ? -10.387 9.830 19.954 1.00 78.25 164 PHE A CA 1
ATOM 1396 C C . PHE A 1 164 ? -9.373 9.790 18.804 1.00 78.25 164 PHE A C 1
ATOM 1398 O O . PHE A 1 164 ? -9.047 10.834 18.236 1.00 78.25 164 PHE A O 1
ATOM 1405 N N . LEU A 1 165 ? -8.950 8.599 18.362 1.00 73.12 165 LEU A N 1
ATOM 1406 C CA . LEU A 1 165 ? -8.045 8.451 17.214 1.00 73.12 165 LEU A CA 1
ATOM 1407 C C . LEU A 1 165 ? -8.621 9.070 15.936 1.00 73.12 165 LEU A C 1
ATOM 1409 O O . LEU A 1 165 ? -7.918 9.759 15.190 1.00 73.12 165 LEU A O 1
ATOM 1413 N N . SER A 1 166 ? -9.918 8.871 15.688 1.00 74.31 166 SER A N 1
ATOM 1414 C CA . SER A 1 166 ? -10.589 9.488 14.544 1.00 74.31 166 SER A CA 1
ATOM 1415 C C . SER A 1 166 ? -10.594 11.019 14.637 1.00 74.31 166 SER A C 1
ATOM 1417 O O . SER A 1 166 ? -10.377 11.695 13.626 1.00 74.31 166 SER A O 1
ATOM 1419 N N . ALA A 1 167 ? -10.818 11.578 15.829 1.00 78.00 167 ALA A N 1
ATOM 1420 C CA . ALA A 1 167 ? -10.803 13.019 16.063 1.00 78.00 167 ALA 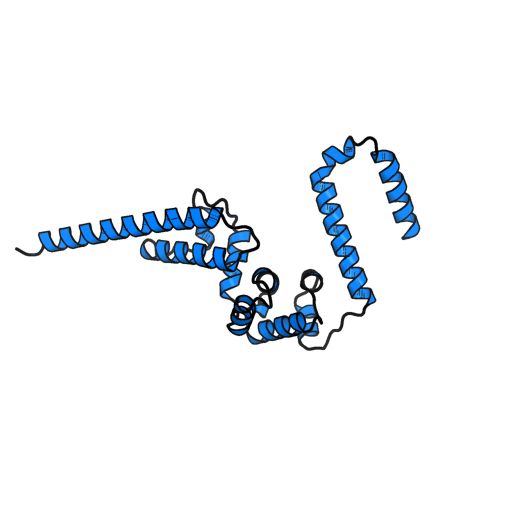A CA 1
ATOM 1421 C C . ALA A 1 167 ? -9.401 13.615 15.850 1.00 78.00 167 ALA A C 1
ATOM 1423 O O . ALA A 1 167 ? -9.256 14.593 15.111 1.00 78.00 167 ALA A O 1
ATOM 1424 N N . VAL A 1 168 ? -8.358 12.981 16.399 1.00 78.69 168 VAL A N 1
ATOM 1425 C CA . VAL A 1 168 ? -6.951 13.393 16.232 1.00 78.69 168 VAL A CA 1
ATOM 1426 C C . VAL A 1 168 ? -6.536 13.387 14.757 1.00 78.69 168 VAL A C 1
ATOM 1428 O O . VAL A 1 168 ? -5.881 14.322 14.280 1.00 78.69 168 VAL A O 1
ATOM 1431 N N . LYS A 1 169 ? -6.964 12.379 13.990 1.00 74.94 169 LYS A N 1
ATOM 1432 C CA . LYS A 1 169 ? -6.678 12.301 12.551 1.00 74.94 169 LYS A CA 1
ATOM 1433 C C . LYS A 1 169 ? -7.370 13.407 11.757 1.00 74.94 169 LYS A C 1
ATOM 1435 O O . LYS A 1 169 ? -6.749 14.032 10.891 1.00 74.94 169 LYS A O 1
ATOM 1440 N N . ASN A 1 170 ? -8.636 13.683 12.067 1.00 78.81 170 ASN A N 1
ATOM 1441 C CA . ASN A 1 170 ? -9.377 14.780 11.447 1.00 78.81 170 ASN A CA 1
ATOM 1442 C C . ASN A 1 170 ? -8.708 16.130 11.734 1.00 78.81 170 ASN A C 1
ATOM 1444 O O . ASN A 1 170 ? -8.491 16.912 10.807 1.00 78.81 170 ASN A O 1
ATOM 1448 N N . LEU A 1 171 ? -8.296 16.366 12.982 1.00 81.06 171 LEU A N 1
ATOM 1449 C CA . LEU A 1 171 ? -7.546 17.559 13.381 1.00 81.06 171 LEU A CA 1
ATOM 1450 C C . LEU A 1 171 ? -6.226 17.690 12.614 1.00 81.06 171 LEU A C 1
ATOM 1452 O O . LEU A 1 171 ? -5.944 18.748 12.055 1.00 81.06 171 LEU A O 1
ATOM 1456 N N . SER A 1 172 ? -5.449 16.611 12.509 1.00 76.19 172 SER A N 1
ATOM 1457 C CA . SER A 1 172 ? -4.175 16.607 11.777 1.00 76.19 172 SER A CA 1
ATOM 1458 C C . SER A 1 172 ? -4.354 16.938 10.289 1.00 76.19 172 SER A C 1
ATOM 1460 O O . SER A 1 172 ? -3.607 17.743 9.729 1.00 76.19 172 SER A O 1
ATOM 1462 N N . SER A 1 173 ? -5.392 16.381 9.656 1.00 77.62 173 SER A N 1
ATOM 1463 C CA . SER A 1 173 ? -5.761 16.684 8.266 1.00 77.62 173 SER A CA 1
ATOM 1464 C C . SER A 1 173 ? -6.140 18.158 8.082 1.00 77.62 173 SER A C 1
ATOM 1466 O O . SER A 1 173 ? -5.659 18.824 7.159 1.00 77.62 173 SER A O 1
ATOM 1468 N N . ILE A 1 174 ? -6.952 18.702 8.996 1.00 81.88 174 ILE A N 1
ATOM 1469 C CA . ILE A 1 174 ? -7.328 20.121 9.000 1.00 81.88 174 ILE A CA 1
ATOM 1470 C C . ILE A 1 174 ? -6.083 21.004 9.157 1.00 81.88 174 ILE A C 1
ATOM 1472 O O . ILE A 1 174 ? -5.902 21.947 8.385 1.00 81.88 174 ILE A O 1
ATOM 1476 N N . LEU A 1 175 ? -5.187 20.675 10.093 1.00 80.31 175 LEU A N 1
ATOM 1477 C CA . LEU A 1 175 ? -3.946 21.417 10.325 1.00 80.31 175 LEU A CA 1
ATOM 1478 C C . LEU A 1 175 ? -3.039 21.444 9.090 1.00 80.31 175 LEU A C 1
ATOM 1480 O O . LEU A 1 175 ? -2.504 22.505 8.763 1.00 80.31 175 LEU A O 1
ATOM 1484 N N . SER A 1 176 ? -2.890 20.324 8.373 1.00 78.06 176 SER A N 1
ATOM 1485 C CA . SER A 1 176 ? -2.117 20.290 7.120 1.00 78.06 176 SER A CA 1
ATOM 1486 C C . SER A 1 176 ? -2.712 21.234 6.074 1.00 78.06 176 SER A C 1
ATOM 1488 O O . SER A 1 176 ? -2.014 22.098 5.542 1.00 78.06 176 SER A O 1
ATOM 1490 N N . ARG A 1 177 ? -4.034 21.162 5.860 1.00 78.94 177 ARG A N 1
ATOM 1491 C CA . ARG A 1 177 ? -4.743 22.029 4.901 1.00 78.94 177 ARG A CA 1
ATOM 1492 C C . ARG A 1 177 ? -4.621 23.511 5.248 1.00 78.94 177 ARG A C 1
ATOM 1494 O O . ARG A 1 177 ? -4.517 24.335 4.337 1.00 78.94 177 ARG A O 1
ATOM 1501 N N . ILE A 1 178 ? -4.639 23.849 6.541 1.00 81.00 178 ILE A N 1
ATOM 1502 C CA . ILE A 1 178 ? -4.416 25.214 7.035 1.00 81.00 178 ILE A CA 1
ATOM 1503 C C . ILE A 1 178 ? -2.980 25.657 6.754 1.00 81.00 178 ILE A C 1
ATOM 1505 O O . ILE A 1 178 ? -2.780 26.773 6.282 1.00 81.00 178 ILE A O 1
ATOM 1509 N N . ARG A 1 179 ? -1.978 24.807 7.019 1.00 79.44 179 ARG A N 1
ATOM 1510 C CA . ARG A 1 179 ? -0.565 25.128 6.756 1.00 79.44 179 ARG A CA 1
ATOM 1511 C C . ARG A 1 179 ? -0.324 25.412 5.275 1.00 79.44 179 ARG A C 1
ATOM 1513 O O . ARG A 1 179 ? 0.266 26.441 4.956 1.00 79.44 179 ARG A O 1
ATOM 1520 N N . GLU A 1 180 ? -0.846 24.566 4.391 1.00 78.50 180 GLU A N 1
ATOM 1521 C CA . GLU A 1 180 ? -0.754 24.729 2.931 1.00 78.50 180 GLU A CA 1
ATOM 1522 C C . GLU A 1 180 ? -1.398 26.040 2.449 1.00 78.50 180 GLU A C 1
ATOM 1524 O O . GLU A 1 180 ? -0.867 26.733 1.583 1.00 78.50 180 GLU A O 1
ATOM 1529 N N . ARG A 1 181 ? -2.534 26.423 3.045 1.00 81.94 181 ARG A N 1
ATOM 1530 C CA . ARG A 1 181 ? -3.326 27.603 2.649 1.00 81.94 181 ARG A CA 1
ATOM 1531 C C . ARG A 1 181 ? -3.127 28.805 3.573 1.00 81.94 181 ARG A C 1
ATOM 1533 O O . ARG A 1 181 ? -3.930 29.736 3.558 1.00 81.94 181 ARG A O 1
ATOM 1540 N N . LYS A 1 182 ? -2.057 28.817 4.377 1.00 81.56 182 LYS A N 1
ATOM 1541 C CA . LYS A 1 182 ? -1.823 29.835 5.418 1.00 81.56 182 LYS A CA 1
ATOM 1542 C C . LYS A 1 182 ? -1.825 31.258 4.857 1.00 81.56 182 LYS A C 1
ATOM 1544 O O . LYS A 1 182 ? -2.291 32.169 5.533 1.00 81.56 182 LYS A O 1
ATOM 1549 N N . HIS A 1 183 ? -1.320 31.441 3.640 1.00 79.38 183 HIS A N 1
ATOM 1550 C CA . HIS A 1 183 ? -1.306 32.727 2.944 1.00 79.38 183 HIS A CA 1
ATOM 1551 C C . HIS A 1 183 ? -2.731 33.235 2.659 1.00 79.38 183 HIS A C 1
ATOM 1553 O O . HIS A 1 183 ? -3.069 34.329 3.086 1.00 79.38 183 HIS A O 1
ATOM 1559 N N . LEU A 1 184 ? -3.614 32.399 2.102 1.00 78.62 184 LEU A N 1
ATOM 1560 C CA . LEU A 1 184 ? -5.021 32.755 1.847 1.00 78.62 184 LEU A CA 1
ATOM 1561 C C . LEU A 1 184 ? -5.799 33.065 3.133 1.00 78.62 184 LEU A C 1
ATOM 1563 O O . LEU A 1 184 ? -6.704 33.895 3.149 1.00 78.62 184 LEU A O 1
ATOM 1567 N N . ILE A 1 185 ? -5.460 32.379 4.226 1.00 75.19 185 ILE A N 1
ATOM 1568 C CA . ILE A 1 185 ? -6.112 32.574 5.526 1.00 75.19 185 ILE A CA 1
ATOM 1569 C C . ILE A 1 185 ? -5.681 33.900 6.166 1.00 75.19 185 ILE A C 1
ATOM 1571 O O . ILE A 1 185 ? -6.503 34.550 6.814 1.00 75.19 185 ILE A O 1
ATOM 1575 N N . LYS A 1 186 ? -4.417 34.315 5.995 1.00 76.19 186 LYS A N 1
ATOM 1576 C CA . LYS A 1 186 ? -3.902 35.580 6.548 1.00 76.19 186 LYS A CA 1
ATOM 1577 C C . LYS A 1 186 ? -4.667 36.795 6.030 1.00 76.19 186 LYS A C 1
ATOM 1579 O O . LYS A 1 186 ? -4.931 37.691 6.834 1.00 76.19 186 LYS A O 1
ATOM 1584 N N . ASP A 1 187 ? -5.062 36.748 4.762 1.00 79.44 187 ASP A N 1
ATOM 1585 C CA . ASP A 1 187 ? -5.709 37.848 4.040 1.00 79.44 187 ASP A CA 1
ATOM 1586 C C . ASP A 1 187 ? -7.243 37.715 4.007 1.00 79.44 187 ASP A C 1
ATOM 1588 O O . ASP A 1 187 ? -7.952 38.511 3.394 1.00 79.44 187 ASP A O 1
ATOM 1592 N N . SER A 1 188 ? -7.793 36.702 4.684 1.00 82.12 188 SER A N 1
ATOM 1593 C CA . SER A 1 188 ? -9.234 36.467 4.722 1.00 82.12 188 SER A CA 1
ATOM 1594 C C . SER A 1 188 ? -9.963 37.512 5.568 1.00 82.12 188 SER A C 1
ATOM 1596 O O . SER A 1 188 ? -9.682 37.675 6.758 1.00 82.12 188 SER A O 1
ATOM 1598 N N . ARG A 1 189 ? -11.025 38.109 5.007 1.00 87.31 189 ARG A N 1
ATOM 1599 C CA . ARG A 1 189 ? -11.966 38.983 5.739 1.00 87.31 189 ARG A CA 1
ATOM 1600 C C . ARG A 1 189 ? -12.640 38.310 6.944 1.00 87.31 189 ARG A C 1
ATOM 1602 O O . ARG A 1 189 ? -13.187 38.987 7.804 1.00 87.31 189 ARG A O 1
ATOM 1609 N N . PHE A 1 190 ? -12.620 36.976 7.012 1.00 83.19 190 PHE A N 1
ATOM 1610 C CA . PHE A 1 190 ? -13.223 36.199 8.101 1.00 83.19 190 PHE A CA 1
ATOM 1611 C C . PHE A 1 190 ? -12.238 35.843 9.221 1.00 83.19 190 PHE A C 1
ATOM 1613 O O . PHE A 1 190 ? -12.635 35.225 10.211 1.00 83.19 190 PHE A O 1
ATOM 1620 N N . ARG A 1 191 ? -10.957 36.214 9.087 1.00 83.00 191 ARG A N 1
ATOM 1621 C CA . ARG A 1 191 ? -9.876 35.785 9.982 1.00 83.00 191 ARG A CA 1
ATOM 1622 C C . ARG A 1 191 ? -10.146 36.098 11.454 1.00 83.00 191 ARG A C 1
ATOM 1624 O O . ARG A 1 191 ? -10.000 35.203 12.281 1.00 83.00 191 ARG A O 1
ATOM 1631 N N . ALA A 1 192 ? -10.568 37.322 11.774 1.00 82.38 192 ALA A N 1
ATOM 1632 C CA . ALA A 1 192 ? -10.843 37.737 13.153 1.00 82.38 192 ALA A CA 1
ATOM 1633 C C . ALA A 1 192 ? -11.937 36.873 13.807 1.00 82.38 192 ALA A C 1
ATOM 1635 O O . ALA A 1 192 ? -11.740 36.339 14.895 1.00 82.38 192 ALA A O 1
ATOM 1636 N N . ARG A 1 193 ? -13.044 36.638 13.091 1.00 86.12 193 ARG A N 1
ATOM 1637 C CA . ARG A 1 193 ? -14.167 35.814 13.567 1.00 86.12 193 ARG A CA 1
ATOM 1638 C C . ARG A 1 193 ? -13.783 34.346 13.761 1.00 86.12 193 ARG A C 1
ATOM 1640 O O . ARG A 1 193 ? -14.243 33.704 14.699 1.00 86.12 193 ARG A O 1
ATOM 1647 N N . MET A 1 194 ? -12.962 33.799 12.863 1.00 83.06 194 MET A N 1
ATOM 1648 C CA . MET A 1 194 ? -12.488 32.415 12.977 1.00 83.06 194 MET A CA 1
ATOM 1649 C C . MET A 1 194 ? -11.506 32.241 14.141 1.00 83.06 194 MET A C 1
ATOM 1651 O O . MET A 1 194 ? -11.575 31.225 14.826 1.00 83.06 194 MET A O 1
ATOM 1655 N N . LEU A 1 195 ? -10.638 33.228 14.393 1.00 83.44 195 LEU A N 1
ATOM 1656 C CA . LEU A 1 195 ? -9.752 33.252 15.563 1.00 83.44 195 LEU A CA 1
ATOM 1657 C C . LEU A 1 195 ? -10.542 33.311 16.872 1.00 83.44 195 LEU A C 1
ATOM 1659 O O . LEU A 1 195 ? -10.254 32.544 17.783 1.00 83.44 195 LEU A O 1
ATOM 1663 N N . GLU A 1 196 ? -11.567 34.160 16.945 1.00 87.38 196 GLU A N 1
ATOM 1664 C CA . GLU A 1 196 ? -12.441 34.243 18.120 1.00 87.38 196 GLU A CA 1
ATOM 1665 C C . GLU A 1 196 ? -13.124 32.898 18.411 1.00 87.38 196 GLU A C 1
ATOM 1667 O O . GLU A 1 196 ? -13.083 32.407 19.537 1.00 87.38 196 GLU A O 1
ATOM 1672 N N . LYS A 1 197 ? -13.696 32.255 17.382 1.00 86.00 197 LYS A N 1
ATOM 1673 C CA . LYS A 1 197 ? -14.302 30.922 17.526 1.00 86.00 197 LYS A CA 1
ATOM 1674 C C . LYS A 1 197 ? -13.292 29.856 17.952 1.00 86.00 197 LYS A C 1
ATOM 1676 O O . LYS A 1 197 ? -13.628 29.008 18.770 1.00 86.00 197 LYS A O 1
ATOM 1681 N N . ALA A 1 198 ? -12.078 29.884 17.401 1.00 82.25 198 ALA A N 1
ATOM 1682 C CA . ALA A 1 198 ? -11.029 28.936 17.767 1.00 82.25 198 ALA A CA 1
ATOM 1683 C C . ALA A 1 198 ? -10.597 29.102 19.231 1.00 82.25 198 ALA A C 1
ATOM 1685 O O . ALA A 1 198 ? -10.429 28.106 19.924 1.00 82.25 198 ALA A O 1
ATOM 1686 N N . ASN A 1 199 ? -10.472 30.341 19.714 1.00 84.12 199 ASN A N 1
ATOM 1687 C CA . ASN A 1 199 ? -10.125 30.611 21.108 1.00 84.12 199 ASN A CA 1
ATOM 1688 C C . ASN A 1 199 ? -11.216 30.125 22.072 1.00 84.12 199 ASN A C 1
ATOM 1690 O O . ASN A 1 199 ? -10.882 29.464 23.048 1.00 84.12 199 ASN A O 1
ATOM 1694 N N . LYS A 1 200 ? -12.500 30.355 21.754 1.00 87.81 200 LYS A N 1
ATOM 1695 C CA . LYS A 1 200 ? -13.630 29.823 22.541 1.00 87.81 200 LYS A CA 1
ATOM 1696 C C . LYS A 1 200 ? -13.594 28.296 22.644 1.00 87.81 200 LYS A C 1
ATOM 1698 O O . LYS A 1 200 ? -13.695 27.753 23.734 1.00 87.81 200 LYS A O 1
ATOM 1703 N N . LEU A 1 201 ? -13.350 27.609 21.526 1.00 83.62 201 LEU A N 1
ATOM 1704 C CA . LEU A 1 201 ? -13.180 26.150 21.514 1.00 83.62 201 LEU A CA 1
ATOM 1705 C C . LEU A 1 201 ? -12.009 25.680 22.391 1.00 83.62 201 LEU A C 1
ATOM 1707 O O . LEU A 1 201 ? -12.105 24.639 23.025 1.00 83.62 201 LEU A O 1
ATOM 1711 N N . VAL A 1 202 ? -10.895 26.416 22.423 1.00 80.88 202 VAL A N 1
ATOM 1712 C CA . VAL A 1 202 ? -9.748 26.077 23.284 1.00 80.88 202 VAL A CA 1
ATOM 1713 C C . VAL A 1 202 ? -10.075 26.286 24.764 1.00 80.88 202 VAL A C 1
ATOM 1715 O O . VAL A 1 202 ? -9.583 25.525 25.590 1.00 80.88 202 VAL A O 1
ATOM 1718 N N . GLU A 1 203 ? -10.878 27.293 25.106 1.00 87.56 203 GLU A N 1
ATOM 1719 C CA . GLU A 1 203 ? -11.345 27.521 26.480 1.00 87.56 203 GLU A CA 1
ATOM 1720 C C . GLU A 1 203 ? -12.304 26.425 26.951 1.00 87.56 203 GLU A C 1
ATOM 1722 O O . GLU A 1 203 ? -12.149 25.945 28.063 1.00 87.56 203 GLU A O 1
ATOM 1727 N N . GLU A 1 204 ? -13.227 25.971 26.099 1.00 86.94 204 GLU A N 1
ATOM 1728 C CA . GLU A 1 204 ? -14.159 24.871 26.411 1.00 86.94 204 GLU A CA 1
ATOM 1729 C C . GLU A 1 204 ? -13.462 23.512 26.624 1.00 86.94 204 GLU A C 1
ATOM 1731 O O . GLU A 1 204 ? -14.047 22.601 27.205 1.00 86.94 204 GLU A O 1
ATOM 1736 N N . LEU A 1 205 ? -12.228 23.361 26.132 1.00 77.25 205 LEU A N 1
ATOM 1737 C CA . LEU A 1 205 ? -11.423 22.140 26.246 1.00 77.25 205 LEU A CA 1
ATOM 1738 C C . LEU A 1 205 ? -10.442 22.149 27.435 1.00 77.25 205 LEU A C 1
ATOM 1740 O O . LEU A 1 205 ? -9.731 21.157 27.617 1.00 77.25 205 LEU A O 1
ATOM 1744 N N . LYS A 1 206 ? -10.349 23.252 28.188 1.00 70.81 206 LYS A N 1
ATOM 1745 C CA . LYS A 1 206 ? -9.515 23.386 29.395 1.00 70.81 206 LYS A CA 1
ATOM 1746 C C . LYS A 1 206 ? -10.318 23.102 30.656 1.00 70.81 206 LYS A C 1
ATOM 1748 O O . LYS A 1 206 ? -9.706 22.515 31.574 1.00 70.81 206 LYS A O 1
#

Secondary structure (DSSP, 8-state):
--SHHHHHHHHHHHHHHHHHHHHHHHHHHHHHHT--TT-HHHHHHHHHHHHHHHHHH-TT--GGGGGG-TT----HHHHHHHGGGGG--HHHHHHHHTTSS-HHHHHHHHHH-GGGGSHHHHHHHHHHHHTTS--HHHHTT--HHHHHHHHTTS----HHHHHHHHHHHHHHHHHHHHHHTHHHHHT-TTHHHHHHHHHHHHHHT-

Sequence (206 aa):
MNKTKLVFKNFKLQFTEQQSINRRIIELKKEFTQFTSSRIGLMYRVLDEIVRLKQQTNPNYAPRSLEWEKDMNIGAMQIRYIFTHQYLSSYSMKLIDDGLITDSTICFLIFRFKFLREPEWQNKVVDKFLAGQIRISWCSEMTQEEIKLLLNDKFEFKLDERYFLSAVKNLSSILSRIRERKHLIKDSRFRARMLEKANKLVEELK

Radius of gyration: 24.78 Å; chains: 1; bounding box: 49×58×74 Å

Foldseek 3Di:
DDDPVVVVVVVVVVVVLLVVLVVLLVVLLVVLVPDDLQQLQSNLVSLVSNQVSVCVVPVPRDLQCVCVDPSNVDHSLSSLLSPLLVLDDPVNVVCCVVVVDGSNLLSVLCSVAVVCSDVVLVVLVVVCVSVVQDGSLVSVPDDNVQSVCVSVVNDHDDPVNVVVSVVVVVVVVVVVVCVVCVVVLVPDPCNVVVVVVVVVVVVVVD

pLDDT: mean 85.12, std 10.55, range [48.59, 97.0]